Protein AF-A0A1W9V1T2-F1 (afdb_monomer)

Mean predicted aligned error: 9.66 Å

Radius of gyration: 22.03 Å; Cα contacts (8 Å, |Δi|>4): 572; chains: 1; bounding box: 54×52×58 Å

Structure (mmCIF, N/CA/C/O backbone):
data_AF-A0A1W9V1T2-F1
#
_entry.id   AF-A0A1W9V1T2-F1
#
loop_
_atom_site.group_PDB
_atom_site.id
_atom_site.type_symbol
_atom_site.label_atom_id
_atom_site.label_alt_id
_atom_site.label_comp_id
_atom_site.label_asym_id
_atom_site.label_entity_id
_atom_site.label_seq_id
_atom_site.pdbx_PDB_ins_code
_atom_site.Cartn_x
_atom_site.Cartn_y
_atom_site.Cartn_z
_atom_site.occupancy
_atom_site.B_iso_or_equiv
_atom_site.auth_seq_id
_atom_site.auth_comp_id
_atom_site.auth_asym_id
_atom_site.auth_atom_id
_atom_site.pdbx_PDB_model_num
ATOM 1 N N . MET A 1 1 ? -26.122 32.061 33.787 1.00 62.62 1 MET A N 1
ATOM 2 C CA . MET A 1 1 ? -25.420 32.274 32.500 1.00 62.62 1 MET A CA 1
ATOM 3 C C . MET A 1 1 ? -24.340 31.229 32.226 1.00 62.62 1 MET A C 1
ATOM 5 O O . MET A 1 1 ? -24.335 30.684 31.134 1.00 62.62 1 MET A O 1
ATOM 9 N N . ILE A 1 2 ? -23.492 30.886 33.206 1.00 77.06 2 ILE A N 1
ATOM 10 C CA . ILE A 1 2 ? -22.423 29.877 33.050 1.00 77.06 2 ILE A CA 1
ATOM 11 C C . ILE A 1 2 ? -22.971 28.519 32.579 1.00 77.06 2 ILE A C 1
ATOM 13 O O . ILE A 1 2 ? -22.482 27.987 31.596 1.00 77.06 2 ILE A O 1
ATOM 17 N N . ALA A 1 3 ? -24.054 28.009 33.178 1.00 82.38 3 ALA A N 1
ATOM 18 C CA . ALA A 1 3 ? -24.652 26.730 32.769 1.00 82.38 3 ALA A CA 1
ATOM 19 C C . ALA A 1 3 ? -25.147 26.711 31.308 1.00 82.38 3 ALA A C 1
ATOM 21 O O . ALA A 1 3 ? -24.987 25.710 30.618 1.00 82.38 3 ALA A O 1
ATOM 22 N N . LEU A 1 4 ? -25.704 27.826 30.821 1.00 78.44 4 LEU A N 1
ATOM 23 C CA . LEU A 1 4 ? -26.173 27.950 29.439 1.00 78.44 4 LEU A CA 1
ATOM 24 C C . LEU A 1 4 ? -24.993 27.987 28.460 1.00 78.44 4 LEU A C 1
ATOM 26 O O . LEU A 1 4 ? -25.027 27.319 27.433 1.00 78.44 4 LEU A O 1
ATOM 30 N N . PHE A 1 5 ? -23.937 28.730 28.801 1.00 80.88 5 PHE A N 1
ATOM 31 C CA . PHE A 1 5 ? -22.716 28.784 28.001 1.00 80.88 5 PHE A CA 1
ATOM 32 C C . PHE A 1 5 ? -22.015 27.420 27.953 1.00 80.88 5 PHE A C 1
ATOM 34 O O . PHE A 1 5 ? -21.638 26.967 26.877 1.00 80.88 5 PHE A O 1
ATOM 41 N N . THR A 1 6 ? -21.920 26.719 29.086 1.00 79.38 6 THR A N 1
ATOM 42 C CA . THR A 1 6 ? -21.374 25.357 29.154 1.00 79.38 6 THR A CA 1
ATOM 43 C C . THR A 1 6 ? -22.204 24.377 28.329 1.00 79.38 6 THR A C 1
ATOM 45 O O . THR A 1 6 ? -21.637 23.578 27.591 1.00 79.38 6 THR A O 1
ATOM 48 N N . LEU A 1 7 ? -23.537 24.454 28.395 1.00 79.81 7 LEU A N 1
ATOM 49 C CA . LEU A 1 7 ? -24.426 23.587 27.620 1.00 79.81 7 LEU A CA 1
ATOM 50 C C . LEU A 1 7 ? -24.302 23.842 26.109 1.00 79.81 7 LEU A C 1
ATOM 52 O O . LEU A 1 7 ? -24.167 22.899 25.335 1.00 79.81 7 LEU A O 1
ATOM 56 N N . LEU A 1 8 ? -24.296 25.109 25.686 1.00 69.62 8 LEU A N 1
ATOM 57 C CA . LEU A 1 8 ? -24.127 25.485 24.279 1.00 69.62 8 LEU A CA 1
ATOM 58 C C . LEU A 1 8 ? -22.733 25.122 23.758 1.00 69.62 8 LEU A C 1
ATOM 60 O O . LEU A 1 8 ? -22.612 24.599 22.651 1.00 69.62 8 LEU A O 1
ATOM 64 N N . GLY A 1 9 ? -21.692 25.336 24.564 1.00 70.31 9 GLY A N 1
ATOM 65 C CA . GLY A 1 9 ? -20.327 24.918 24.252 1.00 70.31 9 GLY A CA 1
ATOM 66 C C . GLY A 1 9 ? -20.204 23.399 24.121 1.00 70.31 9 GLY A C 1
ATOM 67 O O . GLY A 1 9 ? -19.579 22.916 23.180 1.00 70.31 9 GLY A O 1
ATOM 68 N N . TYR A 1 10 ? -20.863 22.641 25.002 1.00 73.25 10 TYR A N 1
ATOM 69 C CA . TYR A 1 10 ? -20.899 21.180 24.947 1.00 73.25 10 TYR A CA 1
ATOM 70 C C . TYR A 1 10 ? -21.603 20.672 23.682 1.00 73.25 10 TYR A C 1
ATOM 72 O O . TYR A 1 10 ? -21.044 19.852 22.957 1.00 73.25 10 TYR A O 1
ATOM 80 N N . ILE A 1 11 ? -22.787 21.206 23.363 1.00 71.25 11 ILE A N 1
ATOM 81 C CA . ILE A 1 11 ? -23.544 20.826 22.158 1.00 71.25 11 ILE A CA 1
ATOM 82 C C . ILE A 1 11 ? -22.775 21.202 20.885 1.00 71.25 11 ILE A C 1
ATOM 84 O O . ILE A 1 11 ? -22.721 20.413 19.942 1.00 71.25 11 ILE A O 1
ATOM 88 N N . SER A 1 12 ? -22.157 22.386 20.857 1.00 66.88 12 SER A N 1
ATOM 89 C CA . SER A 1 12 ? -21.345 22.848 19.727 1.00 66.88 12 SER A CA 1
ATOM 90 C C . SER A 1 12 ? -20.118 21.954 19.515 1.00 66.88 12 SER A C 1
ATOM 92 O O . SER A 1 12 ? -19.885 21.462 18.412 1.00 66.88 12 SER A O 1
ATOM 94 N N . GLY A 1 13 ? -19.389 21.644 20.592 1.00 59.56 13 GLY A N 1
ATOM 95 C CA . GLY A 1 13 ? -18.238 20.745 20.548 1.00 59.56 13 GLY A CA 1
ATOM 96 C C . GLY A 1 13 ? -18.599 19.312 20.154 1.00 59.56 13 GLY A C 1
ATOM 97 O O . GLY A 1 13 ? -17.816 18.664 19.467 1.00 59.56 13 GLY A O 1
ATOM 98 N N . PHE A 1 14 ? -19.778 18.824 20.548 1.00 64.50 14 PHE A N 1
ATOM 99 C CA . PHE A 1 14 ? -20.279 17.506 20.153 1.00 64.50 14 PHE A CA 1
ATOM 100 C C . PHE A 1 14 ? -20.644 17.458 18.663 1.00 64.50 14 PHE A C 1
ATOM 102 O O . PHE A 1 14 ? -20.281 16.514 17.968 1.00 64.50 14 PHE A O 1
ATOM 109 N N . ARG A 1 15 ? -21.294 18.507 18.135 1.00 61.34 15 ARG A N 1
ATOM 110 C CA . ARG A 1 15 ? -21.615 18.606 16.700 1.00 61.34 15 ARG A CA 1
ATOM 111 C C . ARG A 1 15 ? -20.369 18.698 15.822 1.00 61.34 15 ARG A C 1
ATOM 113 O O . ARG A 1 15 ? -20.347 18.085 14.763 1.00 61.34 15 ARG A O 1
ATOM 120 N N . ALA A 1 16 ? -19.342 19.423 16.265 1.00 60.31 16 ALA A N 1
ATOM 121 C CA . ALA A 1 16 ? -18.103 19.590 15.507 1.00 60.31 16 ALA A CA 1
ATOM 122 C C . ALA A 1 16 ? -17.273 18.296 15.383 1.00 60.31 16 ALA A C 1
ATOM 124 O O . ALA A 1 16 ? -16.544 18.143 14.410 1.00 60.31 16 ALA A O 1
ATOM 125 N N . ARG A 1 17 ? -17.377 17.364 16.343 1.00 63.38 17 ARG A N 1
ATOM 126 C CA . ARG A 1 17 ? -16.606 16.102 16.349 1.00 63.38 17 ARG A CA 1
ATOM 127 C C . ARG A 1 17 ? -17.209 14.991 15.490 1.00 63.38 17 ARG A C 1
ATOM 129 O O . ARG A 1 17 ? -16.528 14.011 15.213 1.00 63.38 17 ARG A O 1
ATOM 136 N N . GLY A 1 18 ? -18.471 15.129 15.088 1.00 65.31 18 GLY A N 1
ATOM 137 C CA . GLY A 1 18 ? -19.221 14.035 14.476 1.00 65.31 18 GLY A CA 1
ATOM 138 C C . GLY A 1 18 ? -19.607 12.952 15.493 1.00 65.31 18 GLY A C 1
ATOM 139 O O . GLY A 1 18 ? -19.030 12.830 16.570 1.00 65.31 18 GLY A O 1
ATOM 140 N N . GLY A 1 19 ? -20.647 12.181 15.171 1.00 71.94 19 GLY A N 1
ATOM 141 C CA . GLY A 1 19 ? -21.204 11.157 16.067 1.00 71.94 19 GLY A CA 1
ATOM 142 C C . GLY A 1 19 ? -20.742 9.728 15.777 1.00 71.94 19 GLY A C 1
ATOM 143 O O . GLY A 1 19 ? -21.290 8.800 16.360 1.00 71.94 19 GLY A O 1
ATOM 144 N N . ARG A 1 20 ? -19.810 9.530 14.838 1.00 82.44 20 ARG A N 1
ATOM 145 C CA . ARG A 1 20 ? -19.376 8.202 14.380 1.00 82.44 20 ARG A CA 1
ATOM 146 C C . ARG A 1 20 ? -17.864 8.085 14.448 1.00 82.44 20 ARG A C 1
ATOM 148 O O . ARG A 1 20 ? -17.164 9.057 14.173 1.00 82.44 20 ARG A O 1
ATOM 155 N N . ALA A 1 21 ? -17.385 6.897 14.798 1.00 86.12 21 ALA A N 1
ATOM 156 C CA . ALA A 1 21 ? -15.970 6.583 14.690 1.00 86.12 21 ALA A CA 1
ATOM 157 C C . ALA A 1 21 ? -15.558 6.566 13.212 1.00 86.12 21 ALA A C 1
ATOM 159 O O . ALA A 1 21 ? -16.351 6.179 12.346 1.00 86.12 21 ALA A O 1
ATOM 160 N N . ILE A 1 22 ? -14.329 6.985 12.935 1.00 87.25 22 ILE A N 1
ATOM 161 C CA . ILE A 1 22 ? -13.747 6.968 11.595 1.00 87.25 22 ILE A CA 1
ATOM 162 C C . ILE A 1 22 ? -12.648 5.920 11.602 1.00 87.25 22 ILE A C 1
ATOM 164 O O . ILE A 1 22 ? -11.750 5.952 12.443 1.00 87.25 22 ILE A O 1
ATOM 168 N N . LEU A 1 23 ? -12.742 4.984 10.675 1.00 89.00 23 LEU A N 1
ATOM 169 C CA . LEU A 1 23 ? -11.801 3.902 10.498 1.00 89.00 23 LEU A CA 1
ATOM 170 C C . LEU A 1 23 ? -11.081 4.114 9.172 1.00 89.00 23 LEU A C 1
ATOM 172 O O . LEU A 1 23 ? -11.695 4.019 8.110 1.00 89.00 23 LEU A O 1
ATOM 176 N N . ARG A 1 24 ? -9.781 4.373 9.248 1.00 87.38 24 ARG A N 1
ATOM 177 C CA . ARG A 1 24 ? -8.907 4.474 8.089 1.00 87.38 24 ARG A CA 1
ATOM 178 C C . ARG A 1 24 ? -8.078 3.209 7.964 1.00 87.38 24 ARG A C 1
ATOM 180 O O . ARG A 1 24 ? -7.445 2.780 8.930 1.00 87.38 24 ARG A O 1
ATOM 187 N N . GLN A 1 25 ? -8.081 2.632 6.776 1.00 89.25 25 GLN A N 1
ATOM 188 C CA . GLN A 1 25 ? -7.347 1.427 6.437 1.00 89.25 25 GLN A CA 1
ATOM 189 C C . GLN A 1 25 ? -6.393 1.720 5.282 1.00 89.25 25 GLN A C 1
ATOM 191 O O . GLN A 1 25 ? -6.799 2.264 4.260 1.00 89.25 25 GLN A O 1
ATOM 196 N N . ILE A 1 26 ? -5.130 1.333 5.433 1.00 89.44 26 ILE A N 1
ATOM 197 C CA . ILE A 1 26 ? -4.148 1.368 4.349 1.00 89.44 26 ILE A CA 1
ATOM 198 C C . ILE A 1 26 ? -3.528 -0.016 4.243 1.00 89.44 26 ILE A C 1
ATOM 200 O O . ILE A 1 26 ? -2.866 -0.464 5.176 1.00 89.44 26 ILE A O 1
ATOM 204 N N . SER A 1 27 ? -3.740 -0.694 3.122 1.00 91.75 27 SER A N 1
ATOM 205 C CA . SER A 1 27 ? -3.200 -2.031 2.877 1.00 91.75 27 SER A CA 1
ATOM 206 C C . SER A 1 27 ? -2.070 -1.964 1.857 1.00 91.75 27 SER A C 1
ATOM 208 O O . SER A 1 27 ? -2.269 -1.501 0.741 1.00 91.75 27 SER A O 1
ATOM 210 N N . VAL A 1 28 ? -0.889 -2.454 2.215 1.00 92.62 28 VAL A N 1
ATOM 211 C CA . VAL A 1 28 ? 0.253 -2.613 1.313 1.00 92.62 28 VAL A CA 1
ATOM 212 C C . VAL A 1 28 ? 0.320 -4.074 0.898 1.00 92.62 28 VAL A C 1
ATOM 214 O O . VAL A 1 28 ? 0.597 -4.944 1.720 1.00 92.62 28 VAL A O 1
ATOM 217 N N . THR A 1 29 ? 0.060 -4.345 -0.376 1.00 93.94 29 THR A N 1
ATOM 218 C CA . THR A 1 29 ? 0.110 -5.695 -0.942 1.00 93.94 29 THR A CA 1
ATOM 219 C C . THR A 1 29 ? 1.395 -5.870 -1.730 1.00 93.94 29 THR A C 1
ATOM 221 O O . THR A 1 29 ? 1.596 -5.180 -2.728 1.00 93.94 29 THR A O 1
ATOM 224 N N . ARG A 1 30 ? 2.258 -6.788 -1.293 1.00 94.56 30 ARG A N 1
ATOM 225 C CA . ARG A 1 30 ? 3.543 -7.097 -1.925 1.00 94.56 30 ARG A CA 1
ATOM 226 C C . ARG A 1 30 ? 3.469 -8.450 -2.612 1.00 94.56 30 ARG A C 1
ATOM 228 O O . ARG A 1 30 ? 3.134 -9.450 -1.985 1.00 94.56 30 ARG A O 1
ATOM 235 N N . GLN A 1 31 ? 3.806 -8.460 -3.889 1.00 94.12 31 GLN A N 1
ATOM 236 C CA . GLN A 1 31 ? 3.677 -9.615 -4.763 1.00 94.12 31 GLN A CA 1
ATOM 237 C C . GLN A 1 31 ? 4.931 -9.754 -5.629 1.00 94.12 31 GLN A C 1
ATOM 239 O O . GLN A 1 31 ? 5.550 -8.754 -6.002 1.00 94.12 31 GLN A O 1
ATOM 244 N N . ILE A 1 32 ? 5.288 -10.983 -5.982 1.00 95.25 32 ILE A N 1
ATOM 245 C CA . ILE A 1 32 ? 6.276 -11.256 -7.027 1.00 95.25 32 ILE A CA 1
ATOM 246 C C . ILE A 1 32 ? 5.551 -11.315 -8.377 1.00 95.25 32 ILE A C 1
ATOM 248 O O . ILE A 1 32 ? 4.413 -11.767 -8.474 1.00 95.25 32 ILE A O 1
ATOM 252 N N . SER A 1 33 ? 6.188 -10.811 -9.431 1.00 95.81 33 SER A N 1
ATOM 253 C CA . SER A 1 33 ? 5.622 -10.827 -10.780 1.00 95.81 33 SER A CA 1
ATOM 254 C C . SER A 1 33 ? 5.169 -12.229 -11.201 1.00 95.81 33 SER A C 1
ATOM 256 O O . SER A 1 33 ? 5.987 -13.141 -11.277 1.00 95.81 33 SER A O 1
ATOM 258 N N . GLY A 1 34 ? 3.892 -12.353 -11.564 1.00 94.31 34 GLY A N 1
ATOM 259 C CA . GLY A 1 34 ? 3.277 -13.598 -12.033 1.00 94.31 34 GLY A CA 1
ATOM 260 C C . GLY A 1 34 ? 2.728 -14.524 -10.942 1.00 94.31 34 GLY A C 1
ATOM 261 O O . GLY A 1 34 ? 1.966 -15.424 -11.283 1.00 94.31 34 GLY A O 1
ATOM 262 N N . ASP A 1 35 ? 3.033 -14.287 -9.664 1.00 95.25 35 ASP A N 1
ATOM 263 C CA . ASP A 1 35 ? 2.542 -15.132 -8.566 1.00 95.25 35 ASP A CA 1
ATOM 264 C C . ASP A 1 35 ? 1.057 -14.874 -8.271 1.00 95.25 35 ASP A C 1
ATOM 266 O O . ASP A 1 35 ? 0.543 -13.777 -8.494 1.00 95.25 35 ASP A O 1
ATOM 270 N N . ASP A 1 36 ? 0.352 -15.868 -7.737 1.00 94.81 36 ASP A N 1
ATOM 271 C CA . ASP A 1 36 ? -1.059 -15.784 -7.339 1.00 94.81 36 ASP A CA 1
ATOM 272 C C . ASP A 1 36 ? -1.255 -15.615 -5.822 1.00 94.81 36 ASP A C 1
ATOM 274 O O . ASP A 1 36 ? -2.389 -15.567 -5.342 1.00 94.81 36 ASP A O 1
ATOM 278 N N . THR A 1 37 ? -0.168 -15.447 -5.066 1.00 93.62 37 THR A N 1
ATOM 279 C CA . THR A 1 37 ? -0.186 -15.091 -3.644 1.00 93.62 37 THR A CA 1
ATOM 280 C C . THR A 1 37 ? 0.524 -13.764 -3.401 1.00 93.62 37 THR A C 1
ATOM 282 O O . THR A 1 37 ? 1.403 -13.336 -4.156 1.00 93.62 37 THR A O 1
ATOM 285 N N . ALA A 1 38 ? 0.106 -13.050 -2.358 1.00 92.62 38 ALA A N 1
ATOM 286 C CA . ALA A 1 38 ? 0.754 -11.817 -1.941 1.00 92.62 38 ALA A CA 1
ATOM 287 C C . ALA A 1 38 ? 0.734 -11.654 -0.425 1.00 92.62 38 ALA A C 1
ATOM 289 O O . ALA A 1 38 ? -0.267 -11.932 0.238 1.00 92.62 38 ALA A O 1
ATOM 290 N N . ALA A 1 39 ? 1.823 -11.100 0.100 1.00 93.38 39 ALA A N 1
ATOM 291 C CA . ALA A 1 39 ? 1.898 -10.661 1.482 1.00 93.38 39 ALA A CA 1
ATOM 292 C C . ALA A 1 39 ? 1.194 -9.307 1.621 1.00 93.38 39 ALA A C 1
ATOM 294 O O . ALA A 1 39 ? 1.536 -8.338 0.934 1.00 93.38 39 ALA A O 1
ATOM 295 N N . VAL A 1 40 ? 0.230 -9.223 2.529 1.00 92.50 40 VAL A N 1
ATOM 296 C CA . VAL A 1 40 ? -0.555 -8.020 2.796 1.00 92.50 40 VAL A CA 1
ATOM 297 C C . VAL A 1 40 ? -0.245 -7.515 4.192 1.00 92.50 40 VAL A C 1
ATOM 299 O O . VAL A 1 40 ? -0.327 -8.236 5.179 1.00 92.50 40 VAL A O 1
ATOM 302 N N . GLU A 1 41 ? 0.087 -6.236 4.279 1.00 91.69 41 GLU A N 1
ATOM 303 C CA . GLU A 1 41 ? 0.273 -5.525 5.536 1.00 91.69 41 GLU A CA 1
ATOM 304 C C . GLU A 1 41 ? -0.749 -4.396 5.608 1.00 91.69 41 GLU A C 1
ATOM 306 O O . GLU A 1 41 ? -0.754 -3.490 4.778 1.00 91.69 41 GLU A O 1
ATOM 311 N N . THR A 1 42 ? -1.655 -4.468 6.575 1.00 90.94 42 THR A N 1
ATOM 312 C CA . THR A 1 42 ? -2.762 -3.530 6.726 1.00 90.94 42 THR A CA 1
ATOM 313 C C . THR A 1 42 ? -2.575 -2.690 7.977 1.00 90.94 42 THR A C 1
ATOM 315 O O . THR A 1 42 ? -2.618 -3.192 9.098 1.00 90.94 42 THR A O 1
ATOM 318 N N . PHE A 1 43 ? -2.413 -1.388 7.772 1.00 89.88 43 PHE A N 1
ATOM 319 C CA . PHE A 1 43 ? -2.364 -0.374 8.812 1.00 89.88 43 PHE A CA 1
ATOM 320 C C . PHE A 1 43 ? -3.767 0.157 9.066 1.00 89.88 43 PHE A C 1
ATOM 322 O O . PHE A 1 43 ? -4.475 0.564 8.143 1.00 89.88 43 PHE A O 1
ATOM 329 N N . ILE A 1 44 ? -4.163 0.166 10.331 1.00 89.44 44 ILE A N 1
ATOM 330 C CA . ILE A 1 44 ? -5.502 0.544 10.760 1.00 89.44 44 ILE A CA 1
ATOM 331 C C . ILE A 1 44 ? -5.376 1.714 11.719 1.00 89.44 44 ILE A C 1
ATOM 333 O O . ILE A 1 44 ? -4.663 1.626 12.718 1.00 89.44 44 ILE A O 1
ATOM 337 N N . GLY A 1 45 ? -6.084 2.798 11.421 1.00 88.44 45 GLY A N 1
ATOM 338 C CA . GLY A 1 45 ? -6.272 3.941 12.304 1.00 88.44 45 GLY A CA 1
ATOM 339 C C . GLY A 1 45 ? -7.745 4.081 12.655 1.00 88.44 45 GLY A C 1
ATOM 340 O O . GLY A 1 45 ? -8.579 4.275 11.777 1.00 88.44 45 GLY A O 1
ATOM 341 N N . LEU A 1 46 ? -8.073 3.989 13.938 1.00 87.44 46 LEU A N 1
ATOM 342 C CA . LEU A 1 46 ? -9.427 4.158 14.442 1.00 87.44 46 LEU A CA 1
ATOM 343 C C . LEU A 1 46 ? -9.509 5.430 15.276 1.00 87.44 46 LEU A C 1
ATOM 345 O O . LEU A 1 46 ? -8.975 5.499 16.383 1.00 87.44 46 LEU A O 1
ATOM 349 N N . TYR A 1 47 ? -10.198 6.428 14.741 1.00 86.25 47 TYR A N 1
ATOM 350 C CA . TYR A 1 47 ? -10.563 7.645 15.448 1.00 86.25 47 TYR A CA 1
ATOM 351 C C . TYR A 1 47 ? -11.936 7.486 16.096 1.00 86.25 47 TYR A C 1
ATOM 353 O O . TYR A 1 47 ? -12.891 7.079 15.432 1.00 86.25 47 TYR A O 1
ATOM 361 N N . SER A 1 48 ? -12.061 7.879 17.364 1.00 83.94 48 SER A N 1
ATOM 362 C CA . SER A 1 48 ? -13.341 7.860 18.074 1.00 83.94 48 SER A CA 1
ATOM 363 C C . SER A 1 48 ? -13.717 9.241 18.626 1.00 83.94 48 SER A C 1
ATOM 365 O O . SER A 1 48 ? -12.920 9.869 19.335 1.00 83.94 48 SER A O 1
ATOM 367 N N . PRO A 1 49 ? -14.952 9.724 18.384 1.00 82.44 49 PRO A N 1
ATOM 368 C CA . PRO A 1 49 ? -15.439 10.965 18.984 1.00 82.44 49 PRO A CA 1
ATOM 369 C C . PRO A 1 49 ? -15.787 10.807 20.475 1.00 82.44 49 PRO A C 1
ATOM 371 O O . PRO A 1 49 ? -15.936 11.807 21.182 1.00 82.44 49 PRO A O 1
ATOM 374 N N . ALA A 1 50 ? -15.912 9.567 20.960 1.00 81.19 50 ALA A N 1
ATOM 375 C CA . ALA A 1 50 ? -16.251 9.217 22.334 1.00 81.19 50 ALA A CA 1
ATOM 376 C C . ALA A 1 50 ? -15.233 8.232 22.929 1.00 81.19 50 ALA A C 1
ATOM 378 O O . ALA A 1 50 ? -14.508 7.546 22.210 1.00 81.19 50 ALA A O 1
ATOM 379 N N . ARG A 1 51 ? -15.185 8.138 24.259 1.00 83.50 51 ARG A N 1
ATOM 380 C CA . ARG A 1 51 ? -14.370 7.126 24.933 1.00 83.50 51 ARG A CA 1
ATOM 381 C C . ARG A 1 51 ? -15.067 5.771 24.836 1.00 83.50 51 ARG A C 1
ATOM 383 O O . ARG A 1 51 ? -16.020 5.525 25.572 1.00 83.50 51 ARG A O 1
ATOM 390 N N . GLU A 1 52 ? -14.568 4.904 23.966 1.00 83.75 52 GLU A N 1
ATOM 391 C CA . GLU A 1 52 ? -15.131 3.577 23.703 1.00 83.75 52 GLU A CA 1
ATOM 392 C C . GLU A 1 52 ? -14.031 2.515 23.553 1.00 83.75 52 GLU A C 1
ATOM 394 O O . GLU A 1 52 ? -12.835 2.818 23.493 1.00 83.75 52 GLU A O 1
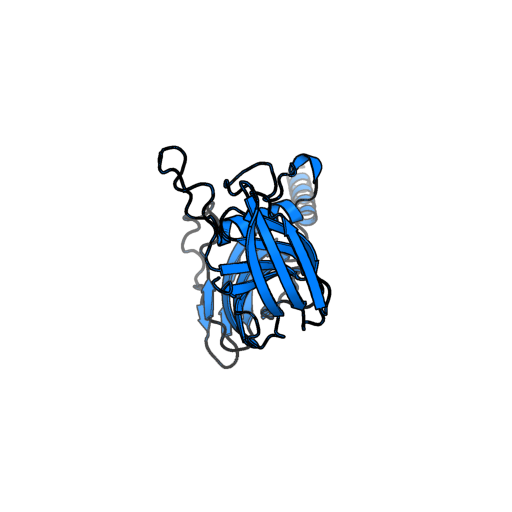ATOM 399 N N . ARG A 1 53 ? -14.454 1.248 23.560 1.00 86.31 53 ARG A N 1
ATOM 400 C CA . ARG A 1 53 ? -13.611 0.083 23.291 1.00 86.31 53 ARG A CA 1
ATOM 401 C C . ARG A 1 53 ? -14.141 -0.595 22.052 1.00 86.31 53 ARG A C 1
ATOM 403 O O . ARG A 1 53 ? -15.316 -0.937 22.021 1.00 86.31 53 ARG A O 1
ATOM 410 N N . TYR A 1 54 ? -13.259 -0.848 21.104 1.00 88.12 54 TYR A N 1
ATOM 411 C CA . TYR A 1 54 ? -13.626 -1.487 19.857 1.00 88.12 54 TYR A CA 1
ATOM 412 C C . TYR A 1 54 ? -13.052 -2.895 19.794 1.00 88.12 54 TYR A C 1
ATOM 414 O O . TYR A 1 54 ? -11.960 -3.162 20.306 1.00 88.12 54 TYR A O 1
ATOM 422 N N . THR A 1 55 ? -13.800 -3.781 19.145 1.00 91.50 55 THR A N 1
ATOM 423 C CA . THR A 1 55 ? -13.306 -5.095 18.747 1.00 91.50 55 THR A CA 1
ATOM 424 C C . THR A 1 55 ? -13.259 -5.145 17.233 1.00 91.50 55 THR A C 1
ATOM 426 O O . THR A 1 55 ? -14.284 -4.962 16.572 1.00 91.50 55 THR A O 1
ATOM 429 N N . LEU A 1 56 ? -12.062 -5.381 16.705 1.00 91.38 56 LEU A N 1
ATOM 430 C CA . LEU A 1 56 ? -11.842 -5.632 15.288 1.00 91.38 56 LEU A CA 1
ATOM 431 C C . LEU A 1 56 ? -11.802 -7.139 15.071 1.00 91.38 56 LEU A C 1
ATOM 433 O O . LEU A 1 56 ? -11.103 -7.839 15.803 1.00 91.38 56 LEU A O 1
ATOM 437 N N . ARG A 1 57 ? -12.545 -7.629 14.086 1.00 91.75 57 ARG A N 1
ATOM 438 C CA . ARG A 1 57 ? -12.605 -9.045 13.733 1.00 91.75 57 ARG A CA 1
ATOM 439 C C . ARG A 1 57 ? -12.114 -9.235 12.313 1.00 91.75 57 ARG A C 1
ATOM 441 O O . ARG A 1 57 ? -12.717 -8.706 11.387 1.00 91.75 57 ARG A O 1
ATOM 448 N N . PHE A 1 58 ? -11.053 -10.002 12.161 1.00 89.38 58 PHE A N 1
ATOM 449 C CA . PHE A 1 58 ? -10.419 -10.290 10.887 1.00 89.38 58 PHE A CA 1
ATOM 450 C C . PHE A 1 58 ? -10.859 -11.669 10.404 1.00 89.38 58 PHE A C 1
ATOM 452 O O . PHE A 1 58 ? -11.072 -12.580 11.208 1.00 89.38 58 PHE A O 1
ATOM 459 N N . GLY A 1 59 ? -11.037 -11.802 9.091 1.00 79.12 59 GLY A N 1
ATOM 460 C CA . GLY A 1 59 ? -11.136 -13.118 8.468 1.00 79.12 59 GLY A CA 1
ATOM 461 C C . GLY A 1 59 ? -9.754 -13.759 8.332 1.00 79.12 59 GLY A C 1
ATOM 462 O O . GLY A 1 59 ? -8.754 -13.045 8.288 1.00 79.12 59 GLY A O 1
ATOM 463 N N . GLY A 1 60 ? -9.718 -15.089 8.234 1.00 74.62 60 GLY A N 1
ATOM 464 C CA . GLY A 1 60 ? -8.494 -15.844 7.950 1.00 74.62 60 GLY A CA 1
ATOM 465 C C . GLY A 1 60 ? -7.492 -15.898 9.107 1.00 74.62 60 GLY A C 1
ATOM 466 O O . GLY A 1 60 ? -7.840 -15.668 10.266 1.00 74.62 60 GLY A O 1
ATOM 467 N N . ASP A 1 61 ? -6.239 -16.190 8.756 1.00 82.75 61 ASP A N 1
ATOM 468 C CA . ASP A 1 61 ? -5.126 -16.435 9.683 1.00 82.75 61 ASP A CA 1
ATOM 469 C C . ASP A 1 61 ? -4.290 -15.170 9.964 1.00 82.75 61 ASP A C 1
ATOM 471 O O . ASP A 1 61 ? -3.133 -15.247 10.385 1.00 82.75 61 ASP A O 1
ATOM 475 N N . ALA A 1 62 ? -4.883 -13.985 9.777 1.00 87.44 62 ALA A N 1
ATOM 476 C CA . ALA A 1 62 ? -4.185 -12.710 9.893 1.00 87.44 62 ALA A CA 1
ATOM 477 C C . ALA A 1 62 ? -3.498 -12.534 11.261 1.00 87.44 62 ALA A C 1
ATOM 479 O O . ALA A 1 62 ? -4.135 -12.583 12.319 1.00 87.44 62 ALA A O 1
ATOM 480 N N . LEU A 1 63 ? -2.196 -12.258 11.247 1.00 89.06 63 LEU A N 1
ATOM 481 C CA . LEU A 1 63 ? -1.404 -11.928 12.424 1.00 89.06 63 LEU A CA 1
ATOM 482 C C . LEU A 1 63 ? -1.676 -10.485 12.841 1.00 89.06 63 LEU A C 1
ATOM 484 O O . LEU A 1 63 ? -1.466 -9.548 12.073 1.00 89.06 63 LEU A O 1
ATOM 488 N N . LEU A 1 64 ? -2.126 -10.301 14.080 1.00 88.69 64 LEU A N 1
ATOM 489 C CA . LEU A 1 64 ? -2.521 -8.997 14.602 1.00 88.69 64 LEU A CA 1
ATOM 490 C C . LEU A 1 64 ? -1.441 -8.433 15.521 1.00 88.69 64 LEU A C 1
ATOM 492 O O . LEU A 1 64 ? -0.902 -9.129 16.380 1.00 88.69 64 LEU A O 1
ATOM 496 N N . GLN A 1 65 ? -1.172 -7.141 15.383 1.00 84.25 65 GLN A N 1
ATOM 497 C CA . GLN A 1 65 ? -0.280 -6.397 16.256 1.00 84.25 65 GLN A CA 1
ATOM 498 C C . GLN A 1 65 ? -0.939 -5.064 16.632 1.00 84.25 65 GLN A C 1
ATOM 500 O O . GLN A 1 65 ? -1.018 -4.157 15.799 1.00 84.25 65 GLN A O 1
ATOM 505 N N . PRO A 1 66 ? -1.408 -4.883 17.880 1.00 77.94 66 PRO A N 1
ATOM 506 C CA . PRO A 1 66 ? -1.738 -3.550 18.354 1.00 77.94 66 PRO A CA 1
ATOM 507 C C . PRO A 1 66 ? -0.471 -2.700 18.331 1.00 77.94 66 PRO A C 1
ATOM 509 O O . PRO A 1 66 ? 0.597 -3.145 18.757 1.00 77.94 66 PRO A O 1
ATOM 512 N N . THR A 1 67 ? -0.584 -1.481 17.820 1.00 69.50 67 THR A N 1
ATOM 513 C CA . THR A 1 67 ? 0.525 -0.534 17.848 1.00 69.50 67 THR A CA 1
ATOM 514 C C . THR A 1 67 ? 0.240 0.514 18.911 1.00 69.50 67 THR A C 1
ATOM 516 O O . THR A 1 67 ? -0.902 0.932 19.109 1.00 69.50 67 THR A O 1
ATOM 519 N N . ASP A 1 68 ? 1.285 0.946 19.611 1.00 61.31 68 ASP A N 1
ATOM 520 C CA . ASP A 1 68 ? 1.200 2.063 20.548 1.00 61.31 68 ASP A CA 1
ATOM 521 C C . ASP A 1 68 ? 1.041 3.365 19.740 1.00 61.31 68 ASP A C 1
ATOM 523 O O . ASP A 1 68 ? 2.000 4.089 19.466 1.00 61.31 68 ASP A O 1
ATOM 527 N N . GLY A 1 69 ? -0.173 3.620 19.257 1.00 48.06 69 GLY A N 1
ATOM 528 C CA . GLY A 1 69 ? -0.489 4.735 18.374 1.00 48.06 69 GLY A CA 1
ATOM 529 C C . GLY A 1 69 ? -0.366 6.093 19.055 1.00 48.06 69 GLY A C 1
ATOM 530 O O . GLY A 1 69 ? -1.147 6.430 19.941 1.00 48.06 69 GLY A O 1
ATOM 531 N N . GLY A 1 70 ? 0.568 6.914 18.567 1.00 41.56 70 GLY A N 1
ATOM 532 C CA . GLY A 1 70 ? 0.586 8.363 18.773 1.00 41.56 70 GLY A CA 1
ATOM 533 C C . GLY A 1 70 ? 1.565 8.854 19.842 1.00 41.56 70 GLY A C 1
ATOM 534 O O . GLY A 1 70 ? 1.390 8.655 21.043 1.00 41.56 70 GLY A O 1
ATOM 535 N N . SER A 1 71 ? 2.555 9.636 19.405 1.00 36.50 71 SER A N 1
ATOM 536 C CA . SER A 1 71 ? 3.562 10.345 20.211 1.00 36.50 71 SER A CA 1
ATOM 537 C C . SER A 1 71 ? 3.013 11.368 21.229 1.00 36.50 71 SER A C 1
ATOM 539 O O . SER A 1 71 ? 3.781 12.168 21.755 1.00 36.50 71 SER A O 1
ATOM 541 N N . GLY A 1 72 ? 1.711 11.373 21.522 1.00 35.41 72 GLY A N 1
ATOM 542 C CA . GLY A 1 72 ? 1.084 12.271 22.493 1.00 35.41 72 GLY A CA 1
ATOM 543 C C . GLY A 1 72 ? 0.882 11.668 23.883 1.00 35.41 72 GLY A C 1
ATOM 544 O O . GLY A 1 72 ? 0.787 12.418 24.850 1.00 35.41 72 GLY A O 1
ATOM 545 N N . TYR A 1 73 ? 0.829 10.336 24.021 1.00 40.25 73 TYR A N 1
ATOM 546 C CA . TYR A 1 73 ? 0.348 9.727 25.265 1.00 40.25 73 TYR A CA 1
ATOM 547 C C . TYR A 1 73 ? 1.044 8.414 25.637 1.00 40.25 73 TYR A C 1
ATOM 549 O O . TYR A 1 73 ? 0.401 7.453 26.040 1.00 40.25 73 TYR A O 1
ATOM 557 N N . LYS A 1 74 ? 2.383 8.424 25.714 1.00 40.31 74 LYS A N 1
ATOM 558 C CA . LYS A 1 74 ? 3.134 7.433 26.525 1.00 40.31 74 LYS A CA 1
ATOM 559 C C . LYS A 1 74 ? 2.781 7.482 28.029 1.00 40.31 74 LYS A C 1
ATOM 561 O O . LYS A 1 74 ? 3.355 6.756 28.832 1.00 40.31 74 LYS A O 1
ATOM 566 N N . SER A 1 75 ? 1.866 8.366 28.435 1.00 36.88 75 SER A N 1
ATOM 567 C CA . SER A 1 75 ? 1.490 8.618 29.828 1.00 36.88 75 SER A CA 1
ATOM 568 C C . SER A 1 75 ? -0.016 8.578 30.101 1.00 36.88 75 SER A C 1
ATOM 570 O O . SER A 1 75 ? -0.409 8.906 31.223 1.00 36.88 75 SER A O 1
ATOM 572 N N . VAL A 1 76 ? -0.867 8.114 29.169 1.00 42.56 76 VAL A N 1
ATOM 573 C CA . VAL A 1 76 ? -2.225 7.667 29.554 1.00 42.56 76 VAL A CA 1
ATOM 574 C C . VAL A 1 76 ? -2.094 6.279 30.171 1.00 42.56 76 VAL A C 1
ATOM 576 O O . VAL A 1 76 ? -2.327 5.236 29.576 1.00 42.56 76 VAL A O 1
ATOM 579 N N . LYS A 1 77 ? -1.606 6.336 31.410 1.00 39.78 77 LYS A N 1
ATOM 580 C CA . LYS A 1 77 ? -1.739 5.377 32.497 1.00 39.78 77 LYS A CA 1
ATOM 581 C C . LYS A 1 77 ? -2.884 4.391 32.272 1.00 39.78 77 LYS A C 1
ATOM 583 O O . LYS A 1 77 ? -4.036 4.813 32.183 1.00 39.78 77 LYS A O 1
ATOM 588 N N . THR A 1 78 ? -2.565 3.096 32.270 1.00 42.16 78 THR A N 1
ATOM 589 C CA . THR A 1 78 ? -2.893 2.138 33.357 1.00 42.16 78 THR A CA 1
ATOM 590 C C . THR A 1 78 ? -4.169 2.396 34.184 1.00 42.16 78 THR A C 1
ATOM 592 O O . THR A 1 78 ? -4.200 2.161 35.388 1.00 42.16 78 THR A O 1
ATOM 595 N N . THR A 1 79 ? -5.234 2.898 33.563 1.00 43.56 79 THR A N 1
ATOM 596 C CA . THR A 1 79 ? -6.525 3.201 34.208 1.00 43.56 79 THR A CA 1
ATOM 597 C C . THR A 1 79 ? -7.699 2.503 33.520 1.00 43.56 79 THR A C 1
ATOM 599 O O . THR A 1 79 ? -8.806 2.508 34.051 1.00 43.56 79 THR A O 1
ATOM 602 N N . SER A 1 80 ? -7.465 1.827 32.387 1.00 46.59 80 SER A N 1
ATOM 603 C CA . SER A 1 80 ? -8.380 0.811 31.857 1.00 46.59 80 SER A CA 1
ATOM 604 C C . SER A 1 80 ? -8.033 -0.539 32.483 1.00 46.59 80 SER A C 1
ATOM 606 O O . SER A 1 80 ? -6.910 -1.013 32.356 1.00 46.59 80 SER A O 1
ATOM 608 N N . SER A 1 81 ? -9.004 -1.162 33.148 1.00 50.56 81 SER A N 1
ATOM 609 C CA . SER A 1 81 ? -8.890 -2.485 33.774 1.00 50.56 81 SER A CA 1
ATOM 610 C C . SER A 1 81 ? -8.792 -3.653 32.783 1.00 50.56 81 SER A C 1
ATOM 612 O O . SER A 1 81 ? -8.569 -4.780 33.215 1.00 50.56 81 SER A O 1
ATOM 614 N N . ALA A 1 82 ? -8.951 -3.410 31.477 1.00 57.97 82 ALA A N 1
ATOM 615 C CA . ALA A 1 82 ? -8.868 -4.442 30.447 1.00 57.97 82 ALA A CA 1
ATOM 616 C C . ALA A 1 82 ? -7.710 -4.146 29.475 1.00 57.97 82 ALA A C 1
ATOM 618 O O . ALA A 1 82 ? -7.721 -3.067 28.867 1.00 57.97 82 ALA A O 1
ATOM 619 N N . PRO A 1 83 ? -6.731 -5.059 29.329 1.00 68.62 83 PRO A N 1
ATOM 620 C CA . PRO A 1 83 ? -5.680 -4.946 28.325 1.00 68.62 83 PRO A CA 1
ATOM 621 C C . PRO A 1 83 ? -6.243 -5.180 26.917 1.00 68.62 83 PRO A C 1
ATOM 623 O O . PRO A 1 83 ? -7.176 -5.974 26.729 1.00 68.62 83 PRO A O 1
ATOM 626 N N . THR A 1 84 ? -5.645 -4.524 25.918 1.00 77.00 84 THR A N 1
ATOM 627 C CA . THR A 1 84 ? -5.824 -4.921 24.517 1.00 77.00 84 THR A CA 1
ATOM 628 C C . THR A 1 84 ? -5.434 -6.388 24.399 1.00 77.00 84 THR A C 1
ATOM 630 O O . THR A 1 84 ? -4.338 -6.775 24.800 1.00 77.00 84 THR A O 1
ATOM 633 N N . THR A 1 85 ? -6.360 -7.210 23.921 1.00 82.31 85 THR A N 1
ATOM 634 C CA . THR A 1 85 ? -6.204 -8.665 23.897 1.00 82.31 85 THR A CA 1
ATOM 635 C C . THR A 1 85 ? -6.362 -9.145 22.470 1.00 82.31 85 THR A C 1
ATOM 637 O O . THR A 1 85 ? -7.240 -8.672 21.753 1.00 82.31 85 THR A O 1
ATOM 640 N N . ILE A 1 86 ? -5.516 -10.084 22.067 1.00 84.94 86 ILE A N 1
ATOM 641 C CA . ILE A 1 86 ? -5.638 -10.760 20.782 1.00 84.94 86 ILE A CA 1
ATOM 642 C C . ILE A 1 86 ? -6.217 -12.140 21.053 1.00 84.94 86 ILE A C 1
ATOM 644 O O . ILE A 1 86 ? -5.709 -12.864 21.912 1.00 84.94 86 ILE A O 1
ATOM 648 N N . ARG A 1 87 ? -7.285 -12.491 20.343 1.00 85.19 87 ARG A N 1
ATOM 649 C CA . ARG A 1 87 ? -7.879 -13.825 20.383 1.00 85.19 87 ARG A CA 1
ATOM 650 C C . ARG A 1 87 ? -7.660 -14.485 19.031 1.00 85.19 87 ARG A C 1
ATOM 652 O O . ARG A 1 87 ? -8.144 -13.969 18.031 1.00 85.19 87 ARG A O 1
ATOM 659 N N . PHE A 1 88 ? -6.933 -15.597 19.037 1.00 83.94 88 PHE A N 1
ATOM 660 C CA . PHE A 1 88 ? -6.747 -16.460 17.875 1.00 83.94 88 PHE A CA 1
ATOM 661 C C . PHE A 1 88 ? -7.722 -17.633 17.995 1.00 83.94 88 PHE A C 1
ATOM 663 O O . PHE A 1 88 ? -7.672 -18.377 18.976 1.00 83.94 88 PHE A O 1
ATOM 670 N N . ASP A 1 89 ? -8.653 -17.725 17.056 1.00 80.12 89 ASP A N 1
ATOM 671 C CA . ASP A 1 89 ? -9.717 -18.733 16.971 1.00 80.12 89 ASP A CA 1
ATOM 672 C C . ASP A 1 89 ? -10.081 -18.894 15.480 1.00 80.12 89 ASP A C 1
ATOM 674 O O . ASP A 1 89 ? -9.304 -18.471 14.630 1.00 80.12 89 ASP A O 1
ATOM 678 N N . GLU A 1 90 ? -11.258 -19.418 15.126 1.00 74.00 90 GLU A N 1
ATOM 679 C CA . GLU A 1 90 ? -11.744 -19.419 13.728 1.00 74.00 90 GLU A CA 1
ATOM 680 C C . GLU A 1 90 ? -11.759 -18.018 13.077 1.00 74.00 90 GLU A C 1
ATOM 682 O O . GLU A 1 90 ? -11.697 -17.888 11.855 1.00 74.00 90 GLU A O 1
ATOM 687 N N . GLN A 1 91 ? -11.873 -16.963 13.890 1.00 79.25 91 GLN A N 1
ATOM 688 C CA . GLN A 1 91 ? -11.750 -15.570 13.466 1.00 79.25 91 GLN A CA 1
ATOM 689 C C . GLN A 1 91 ? -10.848 -14.822 14.444 1.00 79.25 91 GLN A C 1
ATOM 691 O O . GLN A 1 91 ? -11.146 -14.751 15.642 1.00 79.25 91 GLN A O 1
ATOM 696 N N . ASN A 1 92 ? -9.770 -14.231 13.929 1.00 88.12 92 ASN A N 1
ATOM 697 C CA . ASN A 1 92 ? -8.825 -13.483 14.747 1.00 88.12 92 ASN A CA 1
ATOM 698 C C . ASN A 1 92 ? -9.442 -12.152 15.187 1.00 88.12 92 ASN A C 1
ATOM 700 O O . ASN A 1 92 ? -9.938 -11.367 14.376 1.00 88.12 92 ASN A O 1
ATOM 704 N N . GLU A 1 93 ? -9.415 -11.874 16.489 1.00 90.88 93 GLU A N 1
ATOM 705 C CA . GLU A 1 93 ? -10.001 -10.663 17.059 1.00 90.88 93 GLU A CA 1
ATOM 706 C C . GLU A 1 93 ? -8.965 -9.835 17.810 1.00 90.88 93 GLU A C 1
ATOM 708 O O . GLU A 1 93 ? -8.273 -10.327 18.704 1.00 90.88 93 GLU A O 1
ATOM 713 N N . LEU A 1 94 ? -8.933 -8.537 17.509 1.00 88.62 94 LEU A N 1
ATOM 714 C CA . LEU A 1 94 ? -8.279 -7.533 18.335 1.00 88.62 94 LEU A CA 1
ATOM 715 C C . LEU A 1 94 ? -9.329 -6.896 19.241 1.00 88.62 94 LEU A C 1
ATOM 717 O O . LEU A 1 94 ? -10.116 -6.053 18.807 1.00 88.62 94 LEU A O 1
ATOM 721 N N . GLN A 1 95 ? -9.352 -7.318 20.499 1.00 87.50 95 GLN A N 1
ATOM 722 C CA . GLN A 1 95 ? -10.324 -6.888 21.493 1.00 87.50 95 GLN A CA 1
ATOM 723 C C . GLN A 1 95 ? -9.784 -5.749 22.352 1.00 87.50 95 GLN A C 1
ATOM 725 O O . GLN A 1 95 ? -8.588 -5.664 22.641 1.00 87.50 95 GLN A O 1
ATOM 730 N N . ASN A 1 96 ? -10.707 -4.923 22.847 1.00 82.62 96 ASN A N 1
ATOM 731 C CA . ASN A 1 96 ? -10.419 -3.809 23.748 1.00 82.62 96 ASN A CA 1
ATOM 732 C C . ASN A 1 96 ? -9.458 -2.773 23.147 1.00 82.62 96 ASN A C 1
ATOM 734 O O . ASN A 1 96 ? -8.685 -2.165 23.889 1.00 82.62 96 ASN A O 1
ATOM 738 N N . LEU A 1 97 ? -9.531 -2.535 21.831 1.00 82.31 97 LEU A N 1
ATOM 739 C CA . LEU A 1 97 ? -8.816 -1.426 21.209 1.00 82.31 97 LEU A CA 1
ATOM 740 C C . LEU A 1 97 ? -9.389 -0.121 21.767 1.00 82.31 97 LEU A C 1
ATOM 742 O O . LEU A 1 97 ? -10.520 0.268 21.466 1.00 82.31 97 LEU A O 1
ATOM 746 N N . TRP A 1 98 ? -8.634 0.496 22.669 1.00 77.94 98 TRP A N 1
ATOM 747 C CA . TRP A 1 98 ? -9.111 1.606 23.476 1.00 77.94 98 TRP A CA 1
ATOM 748 C C . TRP A 1 98 ? -8.817 2.939 22.800 1.00 77.94 98 TRP A C 1
ATOM 750 O O . TRP A 1 98 ? -7.682 3.220 22.419 1.00 77.94 98 TRP A O 1
ATOM 760 N N . THR A 1 99 ? -9.837 3.785 22.713 1.00 73.31 99 THR A N 1
ATOM 761 C CA . THR A 1 99 ? -9.713 5.163 22.229 1.00 73.31 99 THR A CA 1
ATOM 762 C C . THR A 1 99 ? -10.268 6.113 23.282 1.00 73.31 99 THR A C 1
ATOM 764 O O . THR A 1 99 ? -11.354 5.866 23.818 1.00 73.31 99 THR A O 1
ATOM 767 N N . ASP A 1 100 ? -9.572 7.216 23.552 1.00 72.00 100 ASP A N 1
ATOM 768 C CA . ASP A 1 100 ? -10.154 8.335 24.284 1.00 72.00 100 ASP A CA 1
ATOM 769 C C . ASP A 1 100 ? -10.862 9.296 23.323 1.00 72.00 100 ASP A C 1
ATOM 771 O O . ASP A 1 100 ? -10.794 9.185 22.099 1.00 72.00 100 ASP A O 1
ATOM 775 N N . VAL A 1 101 ? -11.547 10.272 23.905 1.00 71.81 101 VAL A N 1
ATOM 776 C CA . VAL A 1 101 ? -12.247 11.323 23.176 1.00 71.81 101 VAL A CA 1
ATOM 777 C C . VAL A 1 101 ? -11.274 12.093 22.282 1.00 71.81 101 VAL A C 1
ATOM 779 O O . VAL A 1 101 ? -10.443 12.861 22.768 1.00 71.81 101 VAL A O 1
ATOM 782 N N . GLY A 1 102 ? -11.427 11.935 20.966 1.00 67.19 102 GLY A N 1
ATOM 783 C CA . GLY A 1 102 ? -10.622 12.643 19.976 1.00 67.19 102 GLY A CA 1
ATOM 784 C C . GLY A 1 102 ? -9.214 12.078 19.785 1.00 67.19 102 GLY A C 1
ATOM 785 O O . GLY A 1 102 ? -8.364 12.781 19.240 1.00 67.19 102 GLY A O 1
ATOM 786 N N . THR A 1 103 ? -8.952 10.845 20.225 1.00 72.25 103 THR A N 1
ATOM 787 C CA . THR A 1 103 ? -7.679 10.160 19.971 1.00 72.25 103 THR A CA 1
ATOM 788 C C . THR A 1 103 ? -7.827 9.099 18.886 1.00 72.25 103 THR A C 1
ATOM 790 O O . THR A 1 103 ? -8.932 8.679 18.539 1.00 72.25 103 THR A O 1
ATOM 793 N N . MET A 1 104 ? -6.686 8.666 18.350 1.00 77.31 104 MET A N 1
ATOM 794 C CA . MET A 1 104 ? 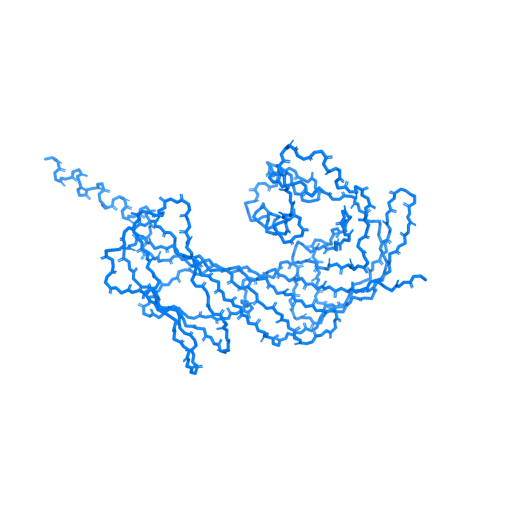-6.604 7.572 17.390 1.00 77.31 104 MET A CA 1
ATOM 795 C C . MET A 1 104 ? -5.949 6.367 18.058 1.00 77.31 104 MET A C 1
ATOM 797 O O . MET A 1 104 ? -4.898 6.512 18.678 1.00 77.31 104 MET A O 1
ATOM 801 N N . ALA A 1 105 ? -6.566 5.198 17.931 1.00 82.69 105 ALA A N 1
ATOM 802 C CA . ALA A 1 105 ? -5.911 3.927 18.198 1.00 82.69 105 ALA A CA 1
ATOM 803 C C . ALA A 1 105 ? -5.412 3.340 16.880 1.00 82.69 105 ALA A C 1
ATOM 805 O O . ALA A 1 105 ? -6.041 3.536 15.838 1.00 82.69 105 ALA A O 1
ATOM 806 N N . THR A 1 106 ? -4.294 2.623 16.919 1.00 85.12 106 THR A N 1
ATOM 807 C CA . THR A 1 106 ? -3.714 2.022 15.722 1.00 85.12 106 THR A CA 1
ATOM 808 C C . THR A 1 106 ? -3.464 0.537 15.905 1.00 85.12 106 THR A C 1
ATOM 810 O O . THR A 1 106 ? -3.191 0.049 17.002 1.00 85.12 106 THR A O 1
ATOM 813 N N . ALA A 1 107 ? -3.571 -0.194 14.807 1.00 87.00 107 ALA A N 1
ATOM 814 C CA . ALA A 1 107 ? -3.267 -1.610 14.749 1.00 87.00 107 ALA A CA 1
ATOM 815 C C . ALA A 1 107 ? -2.638 -1.942 13.400 1.00 87.00 107 ALA A C 1
ATOM 817 O O . ALA A 1 107 ? -2.808 -1.214 12.421 1.00 87.00 107 ALA A O 1
ATOM 818 N N . LEU A 1 108 ? -1.907 -3.042 13.377 1.00 88.38 108 LEU A N 1
ATOM 819 C CA . LEU A 1 108 ? -1.344 -3.643 12.187 1.00 88.38 108 LEU A CA 1
ATOM 820 C C . LEU A 1 108 ? -1.891 -5.063 12.077 1.00 88.38 108 LEU A C 1
ATOM 822 O O . LEU A 1 108 ? -2.004 -5.769 13.080 1.00 88.38 108 LEU A O 1
ATOM 826 N N . ALA A 1 109 ? -2.251 -5.458 10.866 1.00 90.62 109 ALA A N 1
ATOM 827 C CA . ALA A 1 109 ? -2.614 -6.824 10.538 1.00 90.62 109 ALA A CA 1
ATOM 828 C C . ALA A 1 109 ? -1.760 -7.294 9.361 1.00 90.62 109 ALA A C 1
ATOM 830 O O . ALA A 1 109 ? -1.582 -6.553 8.394 1.00 90.62 109 ALA A O 1
ATOM 831 N N . HIS A 1 110 ? -1.226 -8.503 9.451 1.00 91.44 110 HIS A N 1
ATOM 832 C CA . HIS A 1 110 ? -0.428 -9.124 8.405 1.00 91.44 110 HIS A CA 1
ATOM 833 C C . HIS A 1 110 ? -1.081 -10.426 7.965 1.00 91.44 110 HIS A C 1
ATOM 835 O O . HIS A 1 110 ? -1.482 -11.211 8.817 1.00 91.44 110 HIS A O 1
ATOM 841 N N . ASP A 1 111 ? -1.178 -10.654 6.663 1.00 91.75 111 ASP A N 1
ATOM 842 C CA . ASP A 1 111 ? -1.769 -11.873 6.116 1.00 91.75 111 ASP A CA 1
ATOM 843 C C . ASP A 1 111 ? -1.132 -12.239 4.771 1.00 91.75 111 ASP A C 1
ATOM 845 O O . ASP A 1 111 ? -0.508 -11.397 4.118 1.00 91.75 111 ASP A O 1
ATOM 849 N N . GLU A 1 112 ? -1.321 -13.482 4.344 1.00 91.75 112 GLU A N 1
ATOM 850 C CA . GLU A 1 112 ? -1.004 -13.947 2.997 1.00 91.75 112 GLU A CA 1
ATOM 851 C C . GLU A 1 112 ? -2.310 -14.279 2.276 1.00 91.75 112 GLU A C 1
ATOM 853 O O . GLU A 1 112 ? -3.071 -15.145 2.701 1.00 91.75 112 GLU A O 1
ATOM 858 N N . VAL A 1 113 ? -2.591 -13.571 1.182 1.00 90.44 113 VAL A N 1
ATOM 859 C CA . VAL A 1 113 ? -3.872 -13.695 0.477 1.00 90.44 113 VAL A CA 1
ATOM 860 C C . VAL A 1 113 ? -3.667 -14.104 -0.974 1.00 90.44 113 VAL A C 1
ATOM 862 O O . VAL A 1 113 ? -2.689 -13.717 -1.620 1.00 90.44 113 VAL A O 1
ATOM 865 N N . ALA A 1 114 ? -4.629 -14.858 -1.505 1.00 92.00 114 ALA A N 1
ATOM 866 C CA . ALA A 1 114 ? -4.699 -15.151 -2.929 1.00 92.00 114 ALA A CA 1
ATOM 867 C C . ALA A 1 114 ? -5.046 -13.879 -3.716 1.00 92.00 114 ALA A C 1
ATOM 869 O O . ALA A 1 114 ? -5.943 -13.116 -3.344 1.00 92.00 114 ALA A O 1
ATOM 870 N N . VAL A 1 115 ? -4.351 -13.650 -4.825 1.00 91.88 115 VAL A N 1
ATOM 871 C CA . VAL A 1 115 ? -4.492 -12.457 -5.656 1.00 91.88 115 VAL A CA 1
ATOM 872 C C . VAL A 1 115 ? -4.409 -12.794 -7.139 1.00 91.88 115 VAL A C 1
ATOM 874 O O . VAL A 1 115 ? -3.773 -13.756 -7.548 1.00 91.88 115 VAL A O 1
ATOM 877 N N . GLN A 1 116 ? -5.018 -11.957 -7.979 1.00 93.75 116 GLN A N 1
ATOM 878 C CA . GLN A 1 116 ? -4.802 -12.057 -9.422 1.00 93.75 116 GLN A CA 1
ATOM 879 C C . GLN A 1 116 ? -3.379 -11.583 -9.774 1.00 93.75 116 GLN A C 1
ATOM 881 O O . GLN A 1 116 ? -2.928 -10.566 -9.222 1.00 93.75 116 GLN A O 1
ATOM 886 N N . PRO A 1 117 ? -2.669 -12.292 -10.670 1.00 95.50 117 PRO A N 1
ATOM 887 C CA . PRO A 1 117 ? -1.283 -11.990 -10.980 1.00 95.50 117 PRO A CA 1
ATOM 888 C C . PRO A 1 117 ? -1.122 -10.661 -11.724 1.00 95.50 117 PRO A C 1
ATOM 890 O O . PRO A 1 117 ? -1.983 -10.242 -12.496 1.00 95.50 117 PRO A O 1
ATOM 893 N N . ILE A 1 118 ? 0.016 -10.002 -11.526 1.00 96.88 118 ILE A N 1
ATOM 894 C CA . ILE A 1 118 ? 0.494 -8.958 -12.434 1.00 96.88 118 ILE A CA 1
ATOM 895 C C . ILE A 1 118 ? 1.860 -9.413 -12.923 1.00 96.88 118 ILE A C 1
ATOM 897 O O . ILE A 1 118 ? 2.739 -9.701 -12.113 1.00 96.88 118 ILE A O 1
ATOM 901 N N . GLU A 1 119 ? 2.026 -9.500 -14.235 1.00 97.56 119 GLU A N 1
ATOM 902 C CA . GLU A 1 119 ? 3.255 -9.986 -14.857 1.00 97.56 119 GLU A CA 1
ATOM 903 C C . GLU A 1 119 ? 4.072 -8.811 -15.388 1.00 97.56 119 GLU A C 1
ATOM 905 O O . GLU A 1 119 ? 3.548 -7.916 -16.056 1.00 97.56 119 GLU A O 1
ATOM 910 N N . LEU A 1 120 ? 5.368 -8.824 -15.096 1.00 96.94 120 LE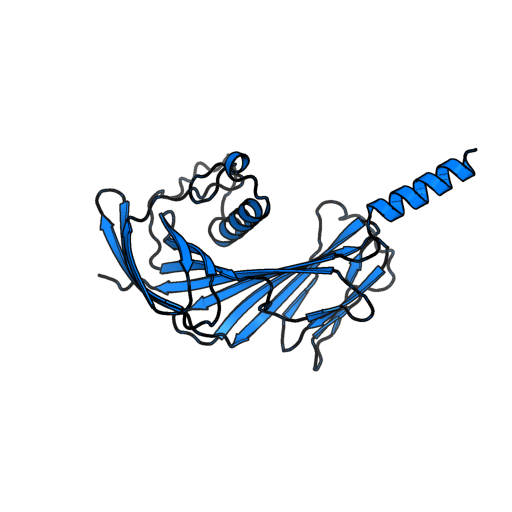U A N 1
ATOM 911 C CA . LEU A 1 120 ? 6.346 -7.841 -15.532 1.00 96.94 120 LEU A CA 1
ATOM 912 C C . LEU A 1 120 ? 7.447 -8.570 -16.309 1.00 96.94 120 LEU A C 1
ATOM 914 O O . LEU A 1 120 ? 8.234 -9.321 -15.740 1.00 96.94 120 LEU A O 1
ATOM 918 N N . ASP A 1 121 ? 7.520 -8.310 -17.608 1.00 96.00 121 ASP A N 1
ATOM 919 C CA . ASP A 1 121 ? 8.597 -8.766 -18.488 1.00 96.00 121 ASP A CA 1
ATOM 920 C C . ASP A 1 121 ? 9.337 -7.525 -18.980 1.00 96.00 121 ASP A C 1
ATOM 922 O O . ASP A 1 121 ? 8.976 -6.923 -19.995 1.00 96.00 121 ASP A O 1
ATOM 926 N N . LEU A 1 122 ? 10.297 -7.069 -18.172 1.00 95.38 122 LEU A N 1
ATOM 927 C CA . LEU A 1 122 ? 10.939 -5.766 -18.313 1.00 95.38 122 LEU A CA 1
ATOM 928 C C . LEU A 1 122 ? 12.454 -5.905 -18.437 1.00 95.38 122 LEU A C 1
ATOM 930 O O . LEU A 1 122 ? 13.101 -6.690 -17.743 1.00 95.38 122 LEU A O 1
ATOM 934 N N . LYS A 1 123 ? 13.021 -5.069 -19.303 1.00 94.31 123 LYS A N 1
ATOM 935 C CA . LYS A 1 123 ? 14.456 -4.918 -19.517 1.00 94.31 123 LYS A CA 1
ATOM 936 C C . LYS A 1 123 ? 14.855 -3.485 -19.263 1.00 94.31 123 LYS A C 1
ATOM 938 O O . LYS A 1 123 ? 14.183 -2.555 -19.718 1.00 94.31 123 LYS A O 1
ATOM 943 N N . LEU A 1 124 ? 15.979 -3.329 -18.584 1.00 91.69 124 LEU A N 1
ATOM 944 C CA . LEU A 1 124 ? 16.578 -2.037 -18.333 1.00 91.69 124 LEU A CA 1
ATOM 945 C C . LEU A 1 124 ? 17.903 -1.940 -19.079 1.00 91.69 124 LEU A C 1
ATOM 947 O O . LEU A 1 124 ? 18.745 -2.820 -18.948 1.00 91.69 124 LEU A O 1
ATOM 951 N N . ARG A 1 125 ? 18.084 -0.861 -19.838 1.00 92.44 125 ARG A N 1
ATOM 952 C CA . ARG A 1 125 ? 19.310 -0.592 -20.595 1.00 92.44 125 ARG A CA 1
ATOM 953 C C . ARG A 1 125 ? 19.833 0.813 -20.297 1.00 92.44 125 ARG A C 1
ATOM 955 O O . ARG A 1 125 ? 19.016 1.726 -20.132 1.00 92.44 125 ARG A O 1
ATOM 962 N N . PRO A 1 126 ? 21.156 1.025 -20.238 1.00 91.06 126 PRO A N 1
ATOM 963 C CA . PRO A 1 126 ? 21.716 2.368 -20.136 1.00 91.06 126 PRO A CA 1
ATOM 964 C C . PRO A 1 126 ? 21.303 3.239 -21.335 1.00 91.06 126 PRO A C 1
ATOM 966 O O . PRO A 1 126 ? 21.321 2.784 -22.479 1.00 91.06 126 PRO A O 1
ATOM 969 N N . GLU A 1 127 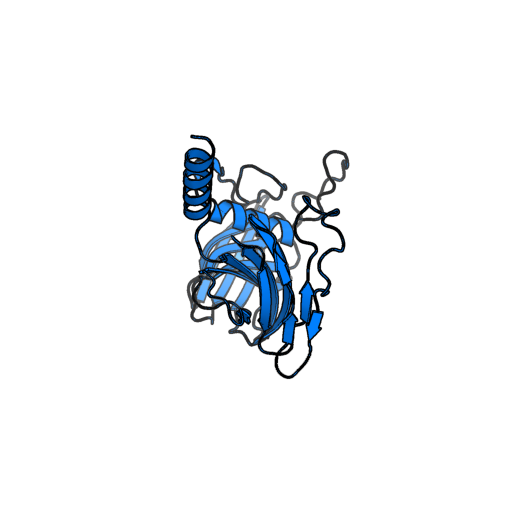? 20.966 4.506 -21.092 1.00 89.62 127 GLU A N 1
ATOM 970 C CA . GLU A 1 127 ? 20.705 5.502 -22.138 1.00 89.62 127 GLU A CA 1
ATOM 971 C C . GLU A 1 127 ? 21.341 6.843 -21.754 1.00 89.62 127 GLU A C 1
ATOM 973 O O . GLU A 1 127 ? 20.841 7.576 -20.898 1.00 89.62 127 GLU A O 1
ATOM 978 N N . GLY A 1 128 ? 22.466 7.181 -22.389 1.00 86.62 128 GLY A N 1
ATOM 979 C CA . GLY A 1 128 ? 23.228 8.382 -22.044 1.00 86.62 128 GLY A CA 1
ATOM 980 C C . GLY A 1 128 ? 23.702 8.337 -20.587 1.00 86.62 128 GLY A C 1
ATOM 981 O O . GLY A 1 128 ? 24.453 7.444 -20.209 1.00 86.62 128 GLY A O 1
ATOM 982 N N . SER A 1 129 ? 23.262 9.301 -19.774 1.00 82.12 129 SER A N 1
ATOM 983 C CA . SER A 1 129 ? 23.512 9.345 -18.322 1.00 82.12 129 SER A CA 1
ATOM 984 C C . SER A 1 129 ? 22.353 8.795 -17.477 1.00 82.12 129 SER A C 1
ATOM 986 O O . SER A 1 129 ? 22.346 8.964 -16.257 1.00 82.12 129 SER A O 1
ATOM 988 N N . GLY A 1 130 ? 21.329 8.232 -18.116 1.00 87.12 130 GLY A N 1
ATOM 989 C CA . GLY A 1 130 ? 20.144 7.683 -17.473 1.00 87.12 130 GLY A CA 1
ATOM 990 C C . GLY A 1 130 ? 19.897 6.240 -17.892 1.00 87.12 130 GLY A C 1
ATOM 991 O O . GLY A 1 130 ? 20.796 5.533 -18.351 1.00 87.12 130 GLY A O 1
ATOM 992 N N . TRP A 1 131 ? 18.650 5.815 -17.732 1.00 91.44 131 TRP A N 1
ATOM 993 C CA . TRP A 1 131 ? 18.221 4.453 -18.013 1.00 91.44 131 TRP A CA 1
ATOM 994 C C . TRP A 1 131 ? 16.965 4.467 -18.854 1.00 91.44 131 TRP A C 1
ATOM 996 O O . TRP A 1 131 ? 16.135 5.362 -18.718 1.00 91.44 131 TRP A O 1
ATOM 1006 N N . ARG A 1 132 ? 16.803 3.447 -19.687 1.00 94.81 132 ARG A N 1
ATOM 1007 C CA . ARG A 1 132 ? 15.583 3.208 -20.445 1.00 94.81 132 ARG A CA 1
ATOM 1008 C C . ARG A 1 132 ? 14.996 1.874 -20.045 1.00 94.81 132 ARG A C 1
ATOM 1010 O O . ARG A 1 132 ? 15.717 0.877 -20.001 1.00 94.81 132 ARG A O 1
ATOM 1017 N N . ILE A 1 133 ? 13.694 1.859 -19.795 1.00 95.06 133 ILE A N 1
ATOM 1018 C CA . ILE A 1 133 ? 12.951 0.641 -19.498 1.00 95.06 133 ILE A CA 1
ATOM 1019 C C . ILE A 1 133 ? 12.081 0.272 -20.690 1.00 95.06 133 ILE A C 1
ATOM 1021 O O . ILE A 1 133 ? 11.409 1.124 -21.273 1.00 95.06 133 ILE A O 1
ATOM 1025 N N . SER A 1 134 ? 12.118 -1.002 -21.063 1.00 96.50 134 SER A N 1
ATOM 1026 C CA . SER A 1 134 ? 11.340 -1.535 -22.176 1.00 96.50 134 SER A CA 1
ATOM 1027 C C . SER A 1 134 ? 10.776 -2.905 -21.841 1.00 96.50 134 SER A C 1
ATOM 1029 O O . SER A 1 134 ? 11.407 -3.652 -21.096 1.00 96.50 134 SER A O 1
ATOM 1031 N N . GLY A 1 135 ? 9.613 -3.241 -22.390 1.00 96.31 135 GLY A N 1
ATOM 1032 C CA . GLY A 1 135 ? 8.995 -4.545 -22.187 1.00 96.31 135 GLY A CA 1
ATOM 1033 C C . GLY A 1 135 ? 7.483 -4.473 -22.039 1.00 96.31 135 GLY A C 1
ATOM 1034 O O . GLY A 1 135 ? 6.830 -3.588 -22.594 1.00 96.31 135 GLY A O 1
ATOM 1035 N N . ARG A 1 136 ? 6.928 -5.438 -21.305 1.00 97.38 136 ARG A N 1
ATOM 1036 C CA . ARG A 1 136 ? 5.488 -5.662 -21.175 1.00 97.38 136 ARG A CA 1
ATOM 1037 C C . ARG A 1 136 ? 5.082 -5.745 -19.710 1.00 97.38 136 ARG A C 1
ATOM 1039 O O . ARG A 1 136 ? 5.756 -6.376 -18.900 1.00 97.38 136 ARG A O 1
ATOM 1046 N N . ILE A 1 137 ? 3.947 -5.134 -19.404 1.00 98.06 137 ILE A N 1
ATOM 1047 C CA . ILE A 1 137 ? 3.244 -5.247 -18.128 1.00 98.06 137 ILE A CA 1
ATOM 1048 C C . ILE A 1 137 ? 1.875 -5.844 -18.431 1.00 98.06 137 ILE A C 1
ATOM 1050 O O . ILE A 1 137 ? 1.143 -5.294 -19.253 1.00 98.06 137 ILE A O 1
ATOM 1054 N N . ILE A 1 138 ? 1.515 -6.945 -17.780 1.00 98.19 138 ILE A N 1
ATOM 1055 C CA . ILE A 1 138 ? 0.190 -7.554 -17.907 1.00 98.19 138 ILE A CA 1
ATOM 1056 C C . ILE A 1 138 ? -0.500 -7.458 -16.555 1.00 98.19 138 ILE A C 1
ATOM 1058 O O . ILE A 1 138 ? -0.161 -8.165 -15.610 1.00 98.19 138 ILE A O 1
ATOM 1062 N N . ASN A 1 139 ? -1.475 -6.559 -16.458 1.00 97.44 139 ASN A N 1
ATOM 1063 C CA . ASN A 1 139 ? -2.336 -6.465 -15.293 1.00 97.44 139 ASN A CA 1
ATOM 1064 C C . ASN A 1 139 ? -3.501 -7.450 -15.466 1.00 97.44 139 ASN A C 1
ATOM 1066 O O . ASN A 1 139 ? -4.511 -7.096 -16.074 1.00 97.44 139 ASN A O 1
ATOM 1070 N N . ASN A 1 140 ? -3.368 -8.677 -14.950 1.00 96.06 140 ASN A N 1
ATOM 1071 C CA . ASN A 1 140 ? -4.457 -9.660 -15.001 1.00 96.06 140 ASN A CA 1
ATOM 1072 C C . ASN A 1 140 ? -5.537 -9.398 -13.945 1.00 96.06 140 ASN A C 1
ATOM 1074 O O . ASN A 1 140 ? -6.477 -10.178 -13.840 1.00 96.06 140 ASN A O 1
ATOM 1078 N N . THR A 1 141 ? -5.425 -8.322 -13.159 1.00 91.56 141 THR A N 1
ATOM 1079 C CA . THR A 1 141 ? -6.471 -7.950 -12.209 1.00 91.56 141 THR A CA 1
ATOM 1080 C C . THR A 1 141 ? -7.650 -7.298 -12.931 1.00 91.56 141 THR A C 1
ATOM 1082 O O . THR A 1 141 ? -7.494 -6.642 -13.959 1.00 91.56 141 THR A O 1
ATOM 1085 N N . GLY A 1 142 ? -8.844 -7.395 -12.349 1.00 90.56 142 GLY A N 1
ATOM 1086 C CA . GLY A 1 142 ? -10.012 -6.632 -12.802 1.00 90.56 142 GLY A CA 1
ATOM 1087 C C . GLY A 1 142 ? -9.972 -5.134 -12.459 1.00 9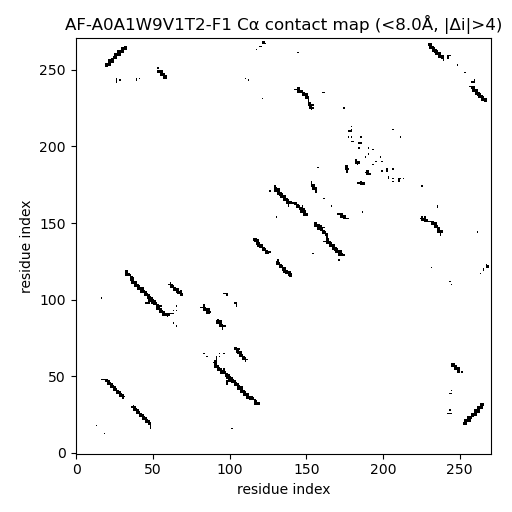0.56 142 GLY A C 1
ATOM 1088 O O . GLY A 1 142 ? -10.952 -4.436 -12.710 1.00 90.56 142 GLY A O 1
ATOM 1089 N N . GLN A 1 143 ? -8.885 -4.628 -11.864 1.00 91.44 143 GLN A N 1
ATOM 1090 C CA . GLN A 1 143 ? -8.803 -3.276 -11.309 1.00 91.44 143 GLN A CA 1
ATOM 1091 C C . GLN A 1 143 ? -7.746 -2.421 -12.018 1.00 91.44 143 GLN A C 1
ATOM 1093 O O . GLN A 1 143 ? -6.691 -2.896 -12.435 1.00 91.44 143 GLN A O 1
ATOM 1098 N N . THR A 1 144 ? -8.025 -1.122 -12.143 1.00 93.88 144 THR A N 1
ATOM 1099 C CA . THR A 1 144 ? -7.023 -0.143 -12.591 1.00 93.88 144 THR A CA 1
ATOM 1100 C C . THR A 1 144 ? -6.180 0.289 -11.398 1.00 93.88 144 THR A C 1
ATOM 1102 O O . THR A 1 144 ? -6.740 0.682 -10.378 1.00 93.88 144 THR A O 1
ATOM 1105 N N . LEU A 1 145 ? -4.855 0.260 -11.541 1.00 94.44 145 LEU A N 1
ATOM 1106 C CA . LEU A 1 145 ? -3.959 0.906 -10.584 1.00 94.44 145 LEU A CA 1
ATOM 1107 C C . LEU A 1 145 ? -3.819 2.384 -10.956 1.00 94.44 145 LEU A C 1
ATOM 1109 O O . LEU A 1 145 ? -3.440 2.702 -12.085 1.00 94.44 145 LEU A 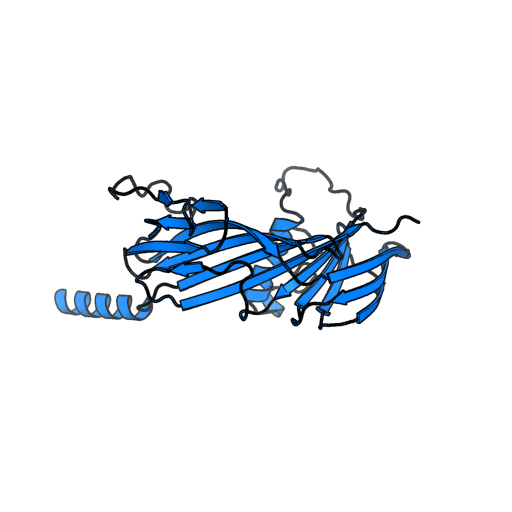O 1
ATOM 1113 N N . ASN A 1 146 ? -4.130 3.271 -10.019 1.00 92.88 146 ASN A N 1
ATOM 1114 C CA . ASN A 1 146 ? -3.945 4.715 -10.132 1.00 92.88 146 ASN A CA 1
ATOM 1115 C C . ASN A 1 146 ? -2.586 5.129 -9.563 1.00 92.88 146 ASN A C 1
ATOM 1117 O O . ASN A 1 146 ? -1.952 4.366 -8.836 1.00 92.88 146 ASN A O 1
ATOM 1121 N N . ASP A 1 147 ? -2.119 6.314 -9.943 1.00 91.81 147 ASP A N 1
ATOM 1122 C CA . ASP A 1 147 ? -0.788 6.854 -9.642 1.00 91.81 147 ASP A CA 1
ATOM 1123 C C . ASP A 1 147 ? 0.323 5.809 -9.798 1.00 91.81 147 ASP A C 1
ATOM 1125 O O . ASP A 1 147 ? 1.224 5.661 -8.969 1.00 91.81 147 ASP A O 1
ATOM 1129 N N . ALA A 1 148 ? 0.201 5.023 -10.870 1.00 95.06 148 ALA A N 1
ATOM 1130 C CA . ALA A 1 148 ? 1.068 3.888 -11.110 1.00 95.06 148 ALA A CA 1
ATOM 1131 C C . ALA A 1 148 ? 2.450 4.348 -11.585 1.00 95.06 148 ALA A C 1
ATOM 1133 O O . ALA A 1 148 ? 2.579 5.313 -12.344 1.00 95.06 148 ALA A O 1
ATOM 1134 N N . GLY A 1 149 ? 3.489 3.614 -11.201 1.00 96.00 149 GLY A N 1
ATOM 1135 C CA . GLY A 1 149 ? 4.850 3.870 -11.649 1.00 96.00 149 GLY A CA 1
ATOM 1136 C C . GLY A 1 149 ? 5.766 2.666 -11.488 1.00 96.00 149 GLY A C 1
ATOM 1137 O O . GLY A 1 149 ? 5.509 1.767 -10.693 1.00 96.00 149 GLY A O 1
ATOM 1138 N N . LEU A 1 150 ? 6.849 2.653 -12.256 1.00 96.06 150 LEU A N 1
ATOM 1139 C CA . LEU A 1 150 ? 7.938 1.690 -12.125 1.00 96.06 150 LEU A CA 1
ATOM 1140 C C . LEU A 1 150 ? 9.087 2.354 -11.387 1.00 96.06 150 LEU A C 1
ATOM 1142 O O . LEU A 1 150 ? 9.467 3.471 -11.731 1.00 96.06 150 LEU A O 1
ATOM 1146 N N . LEU A 1 151 ? 9.653 1.654 -10.413 1.00 93.38 151 LEU A N 1
ATOM 1147 C CA . LEU A 1 151 ? 10.760 2.111 -9.584 1.00 93.38 151 LEU A CA 1
ATOM 1148 C C . LEU A 1 151 ? 11.942 1.150 -9.731 1.00 93.38 151 LEU A C 1
ATOM 1150 O O . LEU A 1 151 ? 11.772 -0.067 -9.641 1.00 93.38 151 LEU A O 1
ATOM 1154 N N . ALA A 1 152 ? 13.137 1.700 -9.937 1.00 90.62 152 ALA A N 1
ATOM 1155 C CA . ALA A 1 152 ? 14.391 0.963 -10.060 1.00 90.62 152 ALA A CA 1
ATOM 1156 C C . ALA A 1 152 ? 15.524 1.751 -9.379 1.00 90.62 152 ALA A C 1
ATOM 1158 O O . ALA A 1 152 ? 16.195 2.578 -9.999 1.00 90.62 152 ALA A O 1
ATOM 1159 N N . GLY A 1 153 ? 15.728 1.519 -8.078 1.00 86.38 153 GLY A N 1
ATOM 1160 C CA . GLY A 1 153 ? 16.647 2.335 -7.276 1.00 86.38 153 GLY A CA 1
ATOM 1161 C C . GLY A 1 153 ? 16.182 3.794 -7.217 1.00 86.38 153 GLY A C 1
ATOM 1162 O O . GLY A 1 153 ? 15.036 4.055 -6.868 1.00 86.38 153 GLY A O 1
ATOM 1163 N N . ASP A 1 154 ? 17.046 4.734 -7.602 1.00 87.19 154 ASP A N 1
ATOM 1164 C CA . ASP A 1 154 ? 16.732 6.176 -7.649 1.00 87.19 154 ASP A CA 1
ATOM 1165 C C . ASP A 1 154 ? 16.098 6.634 -8.978 1.00 87.19 154 ASP A C 1
ATOM 1167 O O . ASP A 1 154 ? 15.981 7.837 -9.235 1.00 87.19 154 ASP A O 1
ATOM 1171 N N . TYR A 1 155 ? 15.713 5.700 -9.849 1.00 90.69 155 TYR A N 1
ATOM 1172 C CA . TYR A 1 155 ? 15.061 5.994 -11.122 1.00 90.69 155 TYR A CA 1
ATOM 1173 C C . TYR A 1 155 ? 13.614 5.522 -11.115 1.00 90.69 155 TYR A C 1
ATOM 1175 O O . TYR A 1 155 ? 13.283 4.482 -10.545 1.00 90.69 155 TYR A O 1
ATOM 1183 N N . GLY A 1 156 ? 12.753 6.265 -11.805 1.00 93.00 156 GLY A N 1
ATOM 1184 C CA . GLY A 1 156 ? 11.358 5.902 -11.965 1.00 93.00 156 GLY A CA 1
ATOM 1185 C C . GLY A 1 156 ? 10.770 6.294 -13.314 1.00 93.00 156 GLY A C 1
ATOM 1186 O O . GLY A 1 156 ? 11.226 7.233 -13.971 1.00 93.00 156 GLY A O 1
ATOM 1187 N N . LEU A 1 157 ? 9.730 5.567 -13.707 1.00 95.25 157 LEU A N 1
ATOM 1188 C CA . LEU A 1 157 ? 8.842 5.902 -14.814 1.00 95.25 157 LEU A CA 1
ATOM 1189 C C . LEU A 1 157 ? 7.427 6.039 -14.259 1.00 95.25 157 LEU A C 1
ATOM 1191 O O . LEU A 1 157 ? 6.898 5.092 -13.685 1.00 95.25 157 LEU A O 1
ATOM 1195 N N . GLU A 1 158 ? 6.818 7.204 -14.437 1.00 95.00 158 GLU A N 1
ATOM 1196 C CA . GLU A 1 158 ? 5.418 7.412 -14.082 1.00 95.00 158 GLU A CA 1
ATOM 1197 C C . GLU A 1 158 ? 4.524 6.890 -15.212 1.00 95.00 158 GLU A C 1
ATOM 1199 O O . GLU A 1 158 ? 4.714 7.241 -16.375 1.00 95.00 158 GLU A O 1
ATOM 1204 N N . LEU A 1 159 ? 3.565 6.033 -14.867 1.00 94.44 159 LEU A N 1
ATOM 1205 C CA . LEU A 1 159 ? 2.563 5.490 -15.787 1.00 94.44 159 LEU A CA 1
ATOM 1206 C C . LEU A 1 159 ? 1.202 6.181 -15.621 1.00 94.44 159 LEU A C 1
ATOM 1208 O O . LEU A 1 159 ? 0.343 6.062 -16.494 1.00 94.44 159 LEU A O 1
ATOM 1212 N N . SER A 1 160 ? 1.001 6.874 -14.496 1.00 91.19 160 SER A N 1
ATOM 1213 C CA . SER A 1 160 ? -0.241 7.499 -14.025 1.00 91.19 160 SER A CA 1
ATOM 1214 C C . SER A 1 160 ? -1.393 6.509 -13.817 1.00 91.19 160 SER A C 1
ATOM 1216 O O . SER A 1 160 ? -1.924 6.423 -12.720 1.00 91.19 160 SER A O 1
ATOM 1218 N N . ARG A 1 161 ? -1.790 5.715 -14.819 1.00 94.31 161 ARG A N 1
ATOM 1219 C CA . ARG A 1 161 ? -2.793 4.648 -14.671 1.00 94.31 161 ARG A CA 1
ATOM 1220 C C . ARG A 1 161 ? -2.392 3.380 -15.410 1.00 94.31 161 ARG A C 1
ATOM 1222 O O . ARG A 1 161 ? -2.138 3.421 -16.610 1.00 94.31 161 ARG A O 1
ATOM 1229 N N . LEU A 1 162 ? -2.468 2.245 -14.723 1.00 96.44 162 LEU A N 1
ATOM 1230 C CA . LEU A 1 162 ? -2.305 0.916 -15.307 1.00 96.44 162 LEU A CA 1
ATOM 1231 C C . LEU A 1 162 ? -3.651 0.187 -15.311 1.00 96.44 162 LEU A C 1
ATOM 1233 O O . LEU A 1 162 ? -4.104 -0.333 -14.291 1.00 96.44 162 LEU A O 1
ATOM 1237 N N . ARG A 1 163 ? -4.308 0.169 -16.471 1.00 96.19 163 ARG A N 1
ATOM 1238 C CA . ARG A 1 163 ? -5.584 -0.538 -16.664 1.00 96.19 163 ARG A CA 1
ATOM 1239 C C . ARG A 1 163 ? -5.377 -2.058 -16.709 1.00 96.19 163 ARG A C 1
ATOM 1241 O O . ARG A 1 163 ? -4.254 -2.493 -16.960 1.00 96.19 163 ARG A O 1
ATOM 1248 N N . PRO A 1 164 ? -6.439 -2.856 -16.509 1.00 96.88 164 PRO A N 1
ATOM 1249 C CA . PRO A 1 164 ? -6.418 -4.283 -16.816 1.00 96.88 164 PRO A CA 1
ATOM 1250 C C . PRO A 1 164 ? -5.943 -4.564 -18.248 1.00 96.88 164 PRO A C 1
ATOM 1252 O O . PRO A 1 164 ? -6.323 -3.851 -19.181 1.00 96.88 164 PRO A O 1
ATOM 1255 N N . GLY A 1 165 ? -5.153 -5.624 -18.415 1.00 97.75 165 GLY A N 1
ATOM 1256 C CA . GLY A 1 165 ? -4.622 -6.087 -19.697 1.00 97.75 165 GLY A CA 1
ATOM 1257 C C . GLY A 1 165 ? -3.146 -5.757 -19.941 1.00 97.75 165 GLY A C 1
ATOM 1258 O O . GLY A 1 165 ? -2.389 -5.434 -19.025 1.00 97.75 165 GLY A O 1
ATOM 1259 N N . LEU A 1 166 ? -2.739 -5.890 -21.207 1.00 97.69 166 LEU A N 1
ATOM 1260 C CA . LEU A 1 166 ? -1.367 -5.679 -21.670 1.00 97.69 166 LEU A CA 1
ATOM 1261 C C . LEU A 1 166 ? -1.062 -4.187 -21.853 1.00 97.69 166 LEU A C 1
ATOM 1263 O O . LEU A 1 166 ? -1.794 -3.470 -22.534 1.00 97.69 166 LEU A O 1
ATOM 1267 N N . THR A 1 167 ? 0.070 -3.752 -21.310 1.00 98.00 167 THR A N 1
ATOM 1268 C CA . THR A 1 167 ? 0.688 -2.447 -21.553 1.00 98.00 167 THR A CA 1
ATOM 1269 C C . THR A 1 167 ? 2.128 -2.657 -22.007 1.00 98.00 167 THR A C 1
ATOM 1271 O O . THR A 1 167 ? 2.931 -3.249 -21.288 1.00 98.00 167 THR A O 1
ATOM 1274 N N . GLU A 1 168 ? 2.462 -2.167 -23.198 1.00 97.44 168 GLU A N 1
ATOM 1275 C CA . GLU A 1 168 ? 3.836 -2.154 -23.707 1.00 97.44 168 GLU A CA 1
ATOM 1276 C C . GLU A 1 168 ? 4.506 -0.819 -23.380 1.00 97.44 168 GLU A C 1
ATOM 1278 O O . GLU A 1 168 ? 3.881 0.241 -23.474 1.00 97.44 168 GLU A O 1
ATOM 1283 N N . ILE A 1 169 ? 5.782 -0.866 -23.002 1.00 96.81 169 ILE A N 1
ATOM 1284 C CA . ILE A 1 169 ? 6.567 0.325 -22.677 1.00 96.81 169 ILE A CA 1
ATOM 1285 C C . ILE A 1 169 ? 7.932 0.281 -23.366 1.00 96.81 169 ILE A C 1
ATOM 1287 O O . ILE A 1 169 ? 8.545 -0.776 -23.489 1.00 96.81 169 ILE A O 1
ATOM 1291 N N . ASP A 1 170 ? 8.416 1.447 -23.786 1.00 96.81 170 ASP A N 1
ATOM 1292 C CA . ASP A 1 170 ? 9.811 1.717 -24.158 1.00 96.81 170 ASP A CA 1
ATOM 1293 C C . ASP A 1 170 ? 10.080 3.202 -23.896 1.00 96.81 170 ASP A C 1
ATOM 1295 O O . ASP A 1 170 ? 9.914 4.058 -24.768 1.00 96.81 170 ASP A O 1
ATOM 1299 N N . GLN A 1 171 ? 10.385 3.535 -22.642 1.00 96.50 171 GLN A N 1
ATOM 1300 C CA . GLN A 1 171 ? 10.471 4.921 -22.183 1.00 96.50 171 GLN A CA 1
ATOM 1301 C C . GLN A 1 171 ? 11.727 5.157 -21.337 1.00 96.50 171 GLN A C 1
ATOM 1303 O O . GLN A 1 171 ? 12.179 4.252 -20.625 1.00 96.50 171 GLN A O 1
ATOM 1308 N N . PRO A 1 172 ? 12.308 6.368 -21.395 1.00 95.31 172 PRO A N 1
ATOM 1309 C CA . PRO A 1 172 ? 13.378 6.741 -20.486 1.00 95.31 172 PRO A CA 1
ATOM 1310 C C . PRO A 1 172 ? 12.842 6.808 -19.051 1.00 95.31 172 PRO A C 1
ATOM 1312 O O . PRO A 1 172 ? 11.760 7.337 -18.796 1.00 95.31 172 PRO A O 1
ATOM 1315 N N . MET A 1 173 ? 13.620 6.300 -18.104 1.00 93.19 173 MET A N 1
ATOM 1316 C CA . MET A 1 173 ? 13.397 6.513 -16.681 1.00 93.19 173 MET A CA 1
ATOM 1317 C C . MET A 1 173 ? 14.076 7.812 -16.256 1.00 93.19 173 MET A C 1
ATOM 1319 O O . MET A 1 173 ? 15.216 8.099 -16.630 1.00 93.19 173 MET A O 1
ATOM 1323 N N . ARG A 1 174 ? 13.385 8.593 -15.429 1.00 91.94 174 ARG A N 1
ATOM 1324 C CA . ARG A 1 174 ? 13.935 9.815 -14.835 1.00 91.94 174 ARG A CA 1
ATOM 1325 C C . ARG A 1 174 ? 14.464 9.526 -13.443 1.00 91.94 174 ARG A C 1
ATOM 1327 O O . ARG A 1 174 ? 13.949 8.654 -12.749 1.00 91.94 174 ARG A O 1
ATOM 1334 N N . GLN A 1 175 ? 15.465 10.288 -13.021 1.00 88.50 175 GLN A N 1
ATOM 1335 C CA . GLN A 1 175 ? 15.843 10.302 -11.616 1.00 88.50 175 GLN A CA 1
ATOM 1336 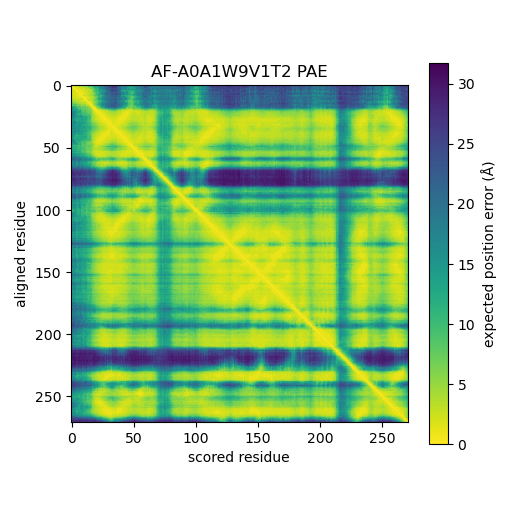C C . GLN A 1 175 ? 14.671 10.855 -10.800 1.00 88.50 175 GLN A C 1
ATOM 1338 O O . GLN A 1 175 ? 14.130 11.914 -11.128 1.00 88.50 175 GLN A O 1
ATOM 1343 N N . ILE A 1 176 ? 14.277 10.128 -9.763 1.00 88.31 176 ILE A N 1
ATOM 1344 C CA . ILE A 1 176 ? 13.188 10.520 -8.873 1.00 88.31 176 ILE A CA 1
ATOM 1345 C C . ILE A 1 176 ? 13.735 11.189 -7.622 1.00 88.31 176 ILE A C 1
ATOM 1347 O O . ILE A 1 176 ? 14.873 10.982 -7.198 1.00 88.31 176 ILE A O 1
ATOM 1351 N N . ASN A 1 177 ? 12.908 12.033 -7.024 1.00 85.25 177 ASN A N 1
ATOM 1352 C CA . ASN A 1 177 ? 13.259 12.676 -5.778 1.00 85.25 177 ASN A CA 1
ATOM 1353 C C . ASN A 1 177 ? 12.988 11.714 -4.628 1.00 85.25 177 ASN A C 1
ATOM 1355 O O . ASN A 1 177 ? 11.829 11.483 -4.314 1.00 85.25 177 ASN A O 1
ATOM 1359 N N . THR A 1 178 ? 14.021 11.201 -3.967 1.00 81.12 178 THR A N 1
ATOM 1360 C CA . THR A 1 178 ? 13.904 10.207 -2.883 1.00 81.12 178 THR A CA 1
ATOM 1361 C C . THR A 1 178 ? 14.038 10.812 -1.483 1.00 81.12 178 THR A C 1
ATOM 1363 O O . THR A 1 178 ? 13.827 10.124 -0.488 1.00 81.12 178 THR A O 1
ATOM 1366 N N . ALA A 1 179 ? 14.315 12.119 -1.378 1.00 76.94 179 ALA A N 1
ATOM 1367 C CA . ALA A 1 179 ? 14.529 12.779 -0.094 1.00 76.94 179 ALA A CA 1
ATOM 1368 C C . ALA A 1 179 ? 13.270 12.726 0.798 1.00 76.94 179 ALA A C 1
ATOM 1370 O O . ALA A 1 179 ? 12.185 13.114 0.350 1.00 76.94 179 ALA A O 1
ATOM 1371 N N . PRO A 1 180 ? 13.385 12.297 2.067 1.00 68.06 180 PRO A N 1
ATOM 1372 C CA . PRO A 1 180 ? 12.249 12.307 2.979 1.00 68.06 180 PRO A CA 1
ATOM 1373 C C . PRO A 1 180 ? 11.845 13.746 3.318 1.00 68.06 180 PRO A C 1
ATOM 1375 O O . PRO A 1 180 ? 12.679 14.653 3.315 1.00 68.06 180 PRO A O 1
ATOM 1378 N N . TYR A 1 181 ? 10.561 13.955 3.624 1.00 67.50 181 TYR A N 1
ATOM 1379 C CA . TYR A 1 181 ? 10.002 15.265 3.999 1.00 67.50 181 TYR A CA 1
ATOM 1380 C C . TYR A 1 181 ? 10.224 16.382 2.965 1.00 67.50 181 TYR A C 1
ATOM 1382 O O . TYR A 1 181 ? 10.259 17.566 3.311 1.00 67.50 181 TYR A O 1
ATOM 1390 N N . ASN A 1 182 ? 10.379 16.025 1.689 1.00 73.25 182 ASN A N 1
ATOM 1391 C CA . ASN A 1 182 ? 10.419 17.010 0.620 1.00 73.25 182 ASN A CA 1
ATOM 1392 C C . ASN A 1 182 ? 9.031 17.642 0.424 1.00 73.25 182 ASN A C 1
ATOM 1394 O O . ASN A 1 182 ? 8.019 17.030 0.741 1.00 73.25 182 ASN A O 1
ATOM 1398 N N . ASN A 1 183 ? 8.972 18.860 -0.110 1.00 79.88 183 ASN A N 1
ATOM 1399 C CA . ASN A 1 183 ? 7.721 19.521 -0.485 1.00 79.88 183 ASN A CA 1
ATOM 1400 C C . ASN A 1 183 ? 7.288 19.199 -1.927 1.00 79.88 183 ASN A C 1
ATOM 1402 O O . ASN A 1 183 ? 6.450 19.911 -2.489 1.00 79.88 183 ASN A O 1
ATOM 1406 N N . THR A 1 184 ? 7.889 18.170 -2.522 1.00 84.56 184 THR A N 1
ATOM 1407 C CA . THR A 1 184 ? 7.619 17.693 -3.876 1.00 84.56 184 THR A CA 1
ATOM 1408 C C . THR A 1 184 ? 7.370 16.189 -3.884 1.00 84.56 184 THR A C 1
ATOM 1410 O O . THR A 1 184 ? 7.915 15.456 -3.054 1.00 84.56 184 THR A O 1
ATOM 1413 N N . THR A 1 185 ? 6.571 15.728 -4.842 1.00 87.19 185 THR A N 1
ATOM 1414 C CA . THR A 1 185 ? 6.362 14.304 -5.120 1.00 87.19 185 THR A CA 1
ATOM 1415 C C . THR A 1 185 ? 7.669 13.642 -5.570 1.00 87.19 185 THR A C 1
ATOM 1417 O O . THR A 1 185 ? 8.630 14.316 -5.960 1.00 87.19 185 THR A O 1
ATOM 1420 N N . ILE A 1 186 ? 7.731 12.308 -5.556 1.00 87.25 186 ILE A N 1
ATOM 1421 C CA . ILE A 1 186 ? 8.844 11.537 -6.138 1.00 87.25 186 ILE A CA 1
ATOM 1422 C C . ILE A 1 186 ? 9.047 11.878 -7.622 1.00 87.25 186 ILE A C 1
ATOM 1424 O O . ILE A 1 186 ? 10.160 11.782 -8.137 1.00 87.25 186 ILE A O 1
ATOM 1428 N N . TRP A 1 187 ? 7.994 12.371 -8.272 1.00 89.25 187 TRP A N 1
ATOM 1429 C CA . TRP A 1 187 ? 7.941 12.800 -9.666 1.00 89.25 187 TRP A CA 1
ATOM 1430 C C . TRP A 1 187 ? 8.384 14.253 -9.910 1.00 89.25 187 TRP A C 1
ATOM 1432 O O . TRP A 1 187 ? 8.581 14.635 -11.062 1.00 89.25 187 TRP A O 1
ATOM 1442 N N . GLY A 1 188 ? 8.601 15.043 -8.851 1.00 84.75 188 GLY A N 1
ATOM 1443 C CA . GLY A 1 188 ? 9.125 16.414 -8.924 1.00 84.75 188 GLY A CA 1
ATOM 1444 C C . GLY A 1 188 ? 8.073 17.528 -8.895 1.00 84.75 188 GLY A C 1
ATOM 1445 O O . GLY A 1 188 ? 8.427 18.701 -9.014 1.00 84.75 188 GLY A O 1
ATOM 1446 N N . GLU A 1 189 ? 6.797 17.204 -8.700 1.00 84.00 189 GLU A N 1
ATOM 1447 C CA . GLU A 1 189 ? 5.722 18.197 -8.600 1.00 84.00 189 GLU A CA 1
ATOM 1448 C C . GLU A 1 189 ? 5.632 18.765 -7.185 1.00 84.00 189 GLU A C 1
ATOM 1450 O O . GLU A 1 189 ? 5.702 18.016 -6.216 1.00 84.00 189 GLU A O 1
ATOM 1455 N N . THR A 1 190 ? 5.450 20.078 -7.019 1.00 83.25 190 THR A N 1
ATOM 1456 C CA . THR A 1 190 ? 5.333 20.668 -5.671 1.00 83.25 190 THR A CA 1
ATOM 1457 C C . THR A 1 190 ? 3.961 20.380 -5.069 1.00 83.25 190 THR A C 1
ATOM 1459 O O . THR A 1 190 ? 2.944 20.626 -5.711 1.00 83.25 190 THR A O 1
ATOM 1462 N N . TYR A 1 191 ? 3.891 19.996 -3.790 1.00 80.25 191 TYR A N 1
ATOM 1463 C CA . TYR A 1 191 ? 2.606 19.745 -3.116 1.00 80.25 191 TYR A CA 1
ATOM 1464 C C . TYR A 1 191 ? 1.683 20.974 -3.108 1.00 80.25 191 TYR A C 1
ATOM 1466 O O . TYR A 1 191 ? 0.467 20.842 -3.180 1.00 80.25 191 TYR A O 1
ATOM 1474 N N . ARG A 1 192 ? 2.250 22.192 -3.097 1.00 68.81 192 ARG A N 1
ATOM 1475 C CA . ARG A 1 192 ? 1.473 23.440 -3.243 1.00 68.81 192 ARG A CA 1
ATOM 1476 C C . ARG A 1 192 ? 0.755 23.560 -4.588 1.00 68.81 192 ARG A C 1
ATOM 1478 O O . ARG A 1 192 ? -0.259 24.241 -4.649 1.00 68.81 192 ARG A O 1
ATOM 1485 N N . GLN A 1 193 ? 1.316 22.976 -5.645 1.00 65.25 193 GLN A N 1
ATOM 1486 C CA . GLN A 1 193 ? 0.726 22.972 -6.984 1.00 65.25 193 GLN A CA 1
ATOM 1487 C C . GLN A 1 193 ? -0.277 21.829 -7.142 1.00 65.25 193 GLN A C 1
ATOM 1489 O O . GLN A 1 193 ? -1.272 22.000 -7.835 1.00 65.25 193 GLN A O 1
ATOM 1494 N N . ASN A 1 194 ? -0.023 20.700 -6.477 1.00 64.38 194 ASN A N 1
ATOM 1495 C CA . ASN A 1 194 ? -0.859 19.511 -6.570 1.00 64.38 194 ASN A CA 1
ATOM 1496 C C . ASN A 1 194 ? -2.154 19.660 -5.736 1.00 64.38 194 ASN A C 1
ATOM 1498 O O . ASN A 1 194 ? -3.218 19.244 -6.172 1.00 64.38 194 ASN A O 1
ATOM 1502 N N . GLY A 1 195 ? -2.116 20.357 -4.588 1.00 62.59 195 GLY A N 1
ATOM 1503 C CA . GLY A 1 195 ? -3.308 20.743 -3.806 1.00 62.59 195 GLY A CA 1
ATOM 1504 C C . GLY A 1 195 ? -4.096 19.581 -3.180 1.00 62.59 195 GLY A C 1
ATOM 1505 O O . GLY A 1 195 ? -4.921 19.816 -2.298 1.00 62.59 195 GLY A O 1
ATOM 1506 N N . ASP A 1 196 ? -3.809 18.352 -3.597 1.00 78.31 196 ASP A N 1
ATOM 1507 C CA . ASP A 1 196 ? -4.400 17.123 -3.114 1.00 78.31 196 ASP A CA 1
ATOM 1508 C C . ASP A 1 196 ? -3.565 16.512 -1.979 1.00 78.31 196 ASP A C 1
ATOM 1510 O O . ASP A 1 196 ? -2.389 16.161 -2.125 1.00 78.31 196 ASP A O 1
ATOM 1514 N N . ILE A 1 197 ? -4.200 16.404 -0.814 1.00 77.81 197 ILE A N 1
ATOM 1515 C CA . ILE A 1 197 ? -3.599 15.824 0.384 1.00 77.81 197 ILE A CA 1
ATOM 1516 C C . ILE A 1 197 ? -3.400 14.312 0.240 1.00 77.81 197 ILE A C 1
ATOM 1518 O O . ILE A 1 197 ? -2.476 13.767 0.844 1.00 77.81 197 ILE A O 1
ATOM 1522 N N . GLU A 1 198 ? -4.226 13.642 -0.566 1.00 80.38 198 GLU A N 1
ATOM 1523 C CA . GLU A 1 198 ? -4.138 12.203 -0.790 1.00 80.38 198 GLU A CA 1
ATOM 1524 C C . GLU A 1 198 ? -2.862 11.860 -1.558 1.00 80.38 198 GLU A C 1
ATOM 1526 O O . GLU A 1 198 ? -2.052 11.074 -1.068 1.00 80.38 198 GLU A O 1
ATOM 1531 N N . THR A 1 199 ? -2.593 12.554 -2.665 1.00 81.38 199 THR A N 1
ATOM 1532 C CA . THR A 1 199 ? -1.328 12.440 -3.407 1.00 81.38 199 THR A CA 1
ATOM 1533 C C . THR A 1 199 ? -0.102 12.658 -2.510 1.00 81.38 199 THR A C 1
ATOM 1535 O O . THR A 1 199 ? 0.868 11.898 -2.577 1.00 81.38 199 THR A O 1
ATOM 1538 N N . GLN A 1 200 ? -0.132 13.658 -1.618 1.00 81.25 200 GLN A N 1
ATOM 1539 C CA . GLN A 1 200 ? 0.959 13.884 -0.662 1.00 81.25 200 GLN A CA 1
ATOM 1540 C C . GLN A 1 200 ? 1.133 12.701 0.305 1.00 81.25 200 GLN A C 1
ATOM 1542 O O . GLN A 1 200 ? 2.261 12.281 0.566 1.00 81.25 200 GLN A O 1
ATOM 1547 N N . MET A 1 201 ? 0.042 12.169 0.859 1.00 81.69 201 MET A N 1
ATOM 1548 C CA . MET A 1 201 ? 0.092 11.020 1.768 1.00 81.69 201 MET A CA 1
ATOM 1549 C C . MET A 1 201 ? 0.607 9.765 1.057 1.00 81.69 201 MET A C 1
ATOM 1551 O O . MET A 1 201 ? 1.491 9.085 1.581 1.00 81.69 201 MET A O 1
ATOM 1555 N N . ASN A 1 202 ? 0.107 9.503 -0.147 1.00 86.94 202 ASN A N 1
ATOM 1556 C CA . ASN A 1 202 ? 0.489 8.375 -0.985 1.00 86.94 202 ASN A CA 1
ATOM 1557 C C . ASN A 1 202 ? 1.989 8.399 -1.306 1.00 86.94 202 ASN A C 1
ATOM 1559 O O . ASN A 1 202 ? 2.690 7.397 -1.144 1.00 86.94 202 ASN A O 1
ATOM 1563 N N . ASP A 1 203 ? 2.504 9.573 -1.668 1.00 86.38 203 ASP A N 1
ATOM 1564 C CA . ASP A 1 203 ? 3.924 9.804 -1.917 1.00 86.38 203 ASP A CA 1
ATOM 1565 C C . ASP A 1 203 ? 4.785 9.516 -0.676 1.00 86.38 203 ASP A C 1
ATOM 1567 O O . ASP A 1 203 ? 5.796 8.816 -0.760 1.00 86.38 203 ASP A O 1
ATOM 1571 N N . GLN A 1 204 ? 4.372 9.993 0.504 1.00 83.06 204 GLN A N 1
ATOM 1572 C CA . GLN A 1 204 ? 5.099 9.736 1.753 1.00 83.06 204 GLN A CA 1
ATOM 1573 C C . GLN A 1 204 ? 5.088 8.251 2.147 1.00 83.06 204 GLN A C 1
ATOM 1575 O O . GLN A 1 204 ? 6.099 7.749 2.642 1.00 83.06 204 GLN A O 1
ATOM 1580 N N . ILE A 1 205 ? 3.994 7.529 1.887 1.00 85.88 205 ILE A N 1
ATOM 1581 C CA . ILE A 1 205 ? 3.914 6.081 2.129 1.00 85.88 205 ILE A CA 1
ATOM 1582 C C . ILE A 1 205 ? 4.906 5.344 1.232 1.00 85.88 205 ILE A C 1
ATOM 1584 O O . ILE A 1 205 ? 5.725 4.580 1.745 1.00 85.88 205 ILE A O 1
ATOM 1588 N N . ILE A 1 206 ? 4.915 5.628 -0.075 1.00 88.25 206 ILE A N 1
ATOM 1589 C CA . ILE A 1 206 ? 5.882 5.030 -1.008 1.00 88.25 206 ILE A CA 1
ATOM 1590 C C . ILE A 1 206 ? 7.310 5.334 -0.537 1.00 88.25 206 ILE A C 1
ATOM 1592 O O . ILE A 1 206 ? 8.137 4.426 -0.434 1.00 88.25 206 ILE A O 1
ATOM 1596 N N . ARG A 1 207 ? 7.598 6.581 -0.141 1.00 85.31 207 ARG A N 1
ATOM 1597 C CA . ARG A 1 207 ? 8.923 6.947 0.380 1.00 85.31 207 ARG A CA 1
ATOM 1598 C C . ARG A 1 207 ? 9.341 6.138 1.600 1.00 85.31 207 ARG A C 1
ATOM 1600 O O . ARG A 1 207 ? 10.479 5.681 1.669 1.00 85.31 207 ARG A O 1
ATOM 1607 N N . SER A 1 208 ? 8.423 5.950 2.542 1.00 81.62 208 SER A N 1
ATOM 1608 C CA . SER A 1 208 ? 8.673 5.188 3.767 1.00 81.62 208 SER A CA 1
ATOM 1609 C C . SER A 1 208 ? 8.880 3.688 3.524 1.00 81.62 208 SER A C 1
ATOM 1611 O O . SER A 1 208 ? 9.433 2.999 4.375 1.00 81.62 208 SER A O 1
ATOM 1613 N N . ILE A 1 209 ? 8.457 3.170 2.370 1.00 84.44 209 ILE A N 1
ATOM 1614 C CA . ILE A 1 209 ? 8.659 1.765 2.010 1.00 84.44 209 ILE A CA 1
ATOM 1615 C C . ILE A 1 209 ? 10.020 1.579 1.336 1.00 84.44 209 ILE A C 1
ATOM 1617 O O . ILE A 1 209 ? 10.734 0.636 1.663 1.00 84.44 209 ILE A O 1
ATOM 1621 N N . PHE A 1 210 ? 10.391 2.476 0.418 1.00 84.31 210 PHE A N 1
ATOM 1622 C CA . PHE A 1 210 ? 11.574 2.291 -0.431 1.00 84.31 210 PHE A CA 1
ATOM 1623 C C . PHE A 1 210 ? 12.841 3.018 0.056 1.00 84.31 210 PHE A C 1
ATOM 1625 O O . PHE A 1 210 ? 13.939 2.567 -0.261 1.00 84.31 210 PHE A O 1
ATOM 1632 N N . TRP A 1 211 ? 12.733 4.113 0.825 1.00 80.38 211 TRP A N 1
ATOM 1633 C CA . TRP A 1 211 ? 13.882 4.977 1.177 1.00 80.38 211 TRP A CA 1
ATOM 1634 C C . TRP A 1 211 ? 13.935 5.409 2.656 1.00 80.38 211 TRP A C 1
ATOM 1636 O O . TRP A 1 211 ? 14.549 6.421 2.997 1.00 80.38 211 TRP A O 1
ATOM 1646 N N . ASN A 1 212 ? 13.322 4.648 3.566 1.00 66.25 212 ASN A N 1
ATOM 1647 C CA . ASN A 1 212 ? 13.244 4.987 4.999 1.00 66.25 212 ASN A CA 1
ATOM 1648 C C . ASN A 1 212 ? 14.577 4.889 5.772 1.00 66.25 212 ASN A C 1
ATOM 1650 O O . ASN A 1 212 ? 14.656 5.315 6.920 1.00 66.25 212 ASN A O 1
ATOM 1654 N N . ASP A 1 213 ? 15.657 4.409 5.150 1.00 54.19 213 ASP A N 1
ATOM 1655 C CA . ASP A 1 213 ? 16.994 4.327 5.763 1.00 54.19 213 ASP A CA 1
ATOM 1656 C C . ASP A 1 213 ? 17.735 5.683 5.866 1.00 54.19 213 ASP A C 1
ATOM 1658 O O . ASP A 1 213 ? 18.930 5.739 6.179 1.00 54.19 213 ASP A O 1
ATOM 1662 N N . TYR A 1 214 ? 17.055 6.812 5.633 1.00 41.06 214 TYR A N 1
ATOM 1663 C CA . TYR A 1 214 ? 17.658 8.143 5.722 1.00 41.06 214 TYR A CA 1
ATOM 1664 C C . TYR A 1 214 ? 18.031 8.527 7.166 1.00 41.06 214 TYR A C 1
ATOM 1666 O O . TYR A 1 214 ? 17.208 8.965 7.974 1.00 41.06 214 TYR A O 1
ATOM 1674 N N . ARG A 1 215 ? 19.328 8.440 7.479 1.00 39.06 215 ARG A N 1
ATOM 1675 C CA . ARG A 1 215 ? 19.923 8.867 8.755 1.00 39.06 215 ARG A CA 1
ATOM 1676 C C . ARG A 1 215 ? 20.318 10.351 8.761 1.00 39.06 215 ARG A C 1
ATOM 1678 O O . ARG A 1 215 ? 21.501 10.663 8.857 1.00 39.06 215 ARG A O 1
ATOM 1685 N N . GLY A 1 216 ? 19.334 11.250 8.730 1.00 31.39 216 GLY A N 1
ATOM 1686 C CA . GLY A 1 216 ? 19.457 12.660 9.146 1.00 31.39 216 GLY A CA 1
ATOM 1687 C C . GLY A 1 216 ? 20.567 13.524 8.496 1.00 31.39 216 GLY A C 1
ATOM 1688 O O . GLY A 1 216 ? 21.323 13.075 7.641 1.00 31.39 216 GLY A O 1
ATOM 1689 N N . PRO A 1 217 ? 20.704 14.802 8.903 1.00 33.62 217 PRO A N 1
ATOM 1690 C CA . PRO A 1 217 ? 21.577 15.772 8.230 1.00 33.62 217 PRO A CA 1
ATOM 1691 C C . PRO A 1 217 ? 23.076 15.635 8.557 1.00 33.62 217 PRO A C 1
ATOM 1693 O O . PRO A 1 217 ? 23.882 16.385 8.014 1.00 33.62 217 PRO A O 1
ATOM 1696 N N . SER A 1 218 ? 23.467 14.736 9.467 1.00 36.06 218 SER A N 1
ATOM 1697 C CA . SER A 1 218 ? 24.849 14.619 9.960 1.00 36.06 218 SER A CA 1
ATOM 1698 C C . SER A 1 218 ? 25.608 13.392 9.457 1.00 36.06 218 SER A C 1
ATOM 1700 O O . SER A 1 218 ? 26.769 13.216 9.823 1.00 36.06 218 SER A O 1
ATOM 1702 N N . SER A 1 219 ? 25.012 12.563 8.597 1.00 35.34 219 SER A N 1
ATOM 1703 C CA . SER A 1 219 ? 25.771 11.540 7.886 1.00 35.34 219 SER A CA 1
ATOM 1704 C C . SER A 1 219 ? 26.069 12.025 6.471 1.00 35.34 219 SER A C 1
ATOM 1706 O O . SER A 1 219 ? 25.246 11.971 5.565 1.00 35.34 219 SER A O 1
ATOM 1708 N N . SER A 1 220 ? 27.304 12.479 6.260 1.00 34.75 220 SER A N 1
ATOM 1709 C CA . SER A 1 220 ? 27.941 12.599 4.945 1.00 34.75 220 SER A CA 1
ATOM 1710 C C . SER A 1 220 ? 28.187 11.216 4.317 1.00 34.75 220 SER A C 1
ATOM 1712 O O . SER A 1 220 ? 29.257 10.941 3.778 1.00 34.75 220 SER A O 1
ATOM 1714 N N . GLY A 1 221 ? 27.211 10.315 4.428 1.00 35.16 221 GLY A N 1
ATOM 1715 C CA . GLY A 1 221 ? 27.122 9.089 3.666 1.00 35.16 221 GLY A CA 1
ATOM 1716 C C . GLY A 1 221 ? 26.353 9.420 2.405 1.00 35.16 221 GLY A C 1
ATOM 1717 O O . GLY A 1 221 ? 25.128 9.366 2.387 1.00 35.16 221 GLY A O 1
ATOM 1718 N N . SER A 1 222 ? 27.080 9.821 1.366 1.00 37.28 222 SER A N 1
ATOM 1719 C CA . SER A 1 222 ? 26.564 9.808 0.005 1.00 37.28 222 SER A CA 1
ATOM 1720 C C . SER A 1 222 ? 25.900 8.449 -0.226 1.00 37.28 222 SER A C 1
ATOM 1722 O O . SER A 1 222 ? 26.599 7.448 -0.370 1.00 37.28 222 SER A O 1
ATOM 1724 N N . MET A 1 223 ? 24.565 8.395 -0.285 1.00 43.53 223 MET A N 1
ATOM 1725 C CA . MET A 1 223 ? 23.924 7.354 -1.085 1.00 43.53 223 MET A CA 1
ATOM 1726 C C . MET A 1 223 ? 24.582 7.447 -2.461 1.00 43.53 223 MET A C 1
ATOM 1728 O O . MET A 1 223 ? 24.827 8.558 -2.952 1.00 43.53 223 MET A O 1
ATOM 1732 N N . SER A 1 224 ? 24.970 6.313 -3.038 1.00 43.00 224 SER A N 1
ATOM 1733 C CA . SER A 1 224 ? 25.432 6.289 -4.424 1.00 43.00 224 SER A CA 1
ATOM 1734 C C . SER A 1 224 ? 24.264 6.713 -5.306 1.00 43.00 224 SER A C 1
ATOM 1736 O O . SER A 1 224 ? 23.499 5.878 -5.778 1.00 43.00 224 SER A O 1
ATOM 1738 N N . ARG A 1 225 ? 24.109 8.029 -5.490 1.00 49.34 225 ARG A N 1
ATOM 1739 C CA . ARG A 1 225 ? 23.201 8.619 -6.4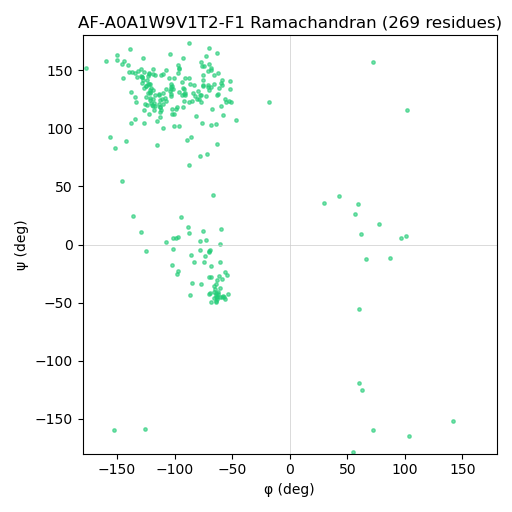66 1.00 49.34 225 ARG A CA 1
ATOM 1740 C C . ARG A 1 225 ? 23.490 7.940 -7.796 1.00 49.34 225 ARG A C 1
ATOM 1742 O O . ARG A 1 225 ? 24.626 7.986 -8.266 1.00 49.34 225 ARG A O 1
ATOM 1749 N N . GLY A 1 226 ? 22.470 7.325 -8.381 1.00 52.91 226 GLY A N 1
ATOM 1750 C CA . GLY A 1 226 ? 22.575 6.697 -9.696 1.00 52.91 226 GLY A CA 1
ATOM 1751 C C . GLY A 1 226 ? 22.734 5.174 -9.696 1.00 52.91 226 GLY A C 1
ATOM 1752 O O . GLY A 1 226 ? 22.950 4.610 -10.766 1.00 52.91 226 GLY A O 1
ATOM 1753 N N . GLN A 1 227 ? 22.617 4.488 -8.552 1.00 59.06 227 GLN A N 1
ATOM 1754 C CA . GLN A 1 227 ? 22.511 3.027 -8.559 1.00 59.06 227 GLN A CA 1
ATOM 1755 C C . GLN A 1 227 ? 21.107 2.578 -8.968 1.00 59.06 227 GLN A C 1
ATOM 1757 O O . GLN A 1 227 ? 20.101 3.003 -8.397 1.00 59.06 227 GLN A O 1
ATOM 1762 N N . VAL A 1 228 ? 21.057 1.683 -9.950 1.00 62.97 228 VAL A N 1
ATOM 1763 C CA . VAL A 1 228 ? 19.845 0.942 -10.288 1.00 62.97 228 VAL A CA 1
ATOM 1764 C C . VAL A 1 228 ? 19.851 -0.374 -9.529 1.00 62.97 228 VAL A C 1
ATOM 1766 O O . VAL A 1 228 ? 20.861 -1.073 -9.473 1.00 62.97 228 VAL A O 1
ATOM 1769 N N . SER A 1 229 ? 18.704 -0.693 -8.939 1.00 73.75 229 SER A N 1
ATOM 1770 C CA . SER A 1 229 ? 18.410 -2.014 -8.396 1.00 73.75 229 SER A CA 1
ATOM 1771 C C . SER A 1 229 ? 18.410 -3.085 -9.497 1.00 73.75 229 SER A C 1
ATOM 1773 O O . SER A 1 229 ? 17.974 -2.836 -10.618 1.00 73.75 229 SER A O 1
ATOM 1775 N N . SER A 1 230 ? 18.821 -4.309 -9.160 1.00 76.94 230 SER A N 1
ATOM 1776 C CA . SER A 1 230 ? 18.644 -5.495 -10.018 1.00 76.94 230 SER A CA 1
ATOM 1777 C C . SER A 1 230 ? 17.177 -5.936 -10.149 1.00 76.94 230 SER A C 1
ATOM 1779 O O . SER A 1 230 ? 16.865 -6.856 -10.906 1.00 76.94 230 SER A O 1
ATOM 1781 N N .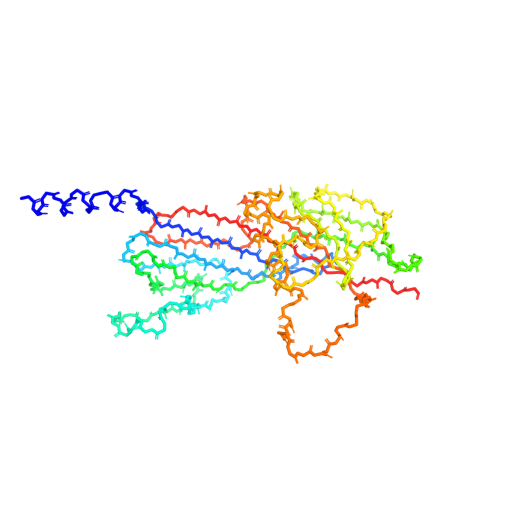 ALA A 1 231 ? 16.272 -5.284 -9.420 1.00 87.31 231 ALA A N 1
ATOM 1782 C CA . ALA A 1 231 ? 14.837 -5.501 -9.476 1.00 87.31 231 ALA A CA 1
ATOM 1783 C C . ALA A 1 231 ? 14.091 -4.203 -9.804 1.00 87.31 231 ALA A C 1
ATOM 1785 O O . ALA A 1 231 ? 14.453 -3.123 -9.326 1.00 87.31 231 ALA A O 1
ATOM 1786 N N . VAL A 1 232 ? 13.005 -4.338 -10.563 1.00 92.19 232 VAL A N 1
ATOM 1787 C CA . VAL A 1 232 ? 12.016 -3.279 -10.789 1.00 92.19 232 VAL A CA 1
ATOM 1788 C C . VAL A 1 232 ? 10.797 -3.559 -9.929 1.00 92.19 232 VAL A C 1
ATOM 1790 O O . VAL A 1 232 ? 10.325 -4.691 -9.847 1.00 92.19 232 VAL A O 1
ATOM 1793 N N . SER A 1 233 ? 10.280 -2.513 -9.293 1.00 95.50 233 SER A N 1
ATOM 1794 C CA . SER A 1 233 ? 9.010 -2.554 -8.573 1.00 95.50 233 SER A CA 1
ATOM 1795 C C . SER A 1 233 ? 7.968 -1.734 -9.320 1.00 95.50 233 SER A C 1
ATOM 1797 O O . SER A 1 233 ? 8.152 -0.534 -9.510 1.00 95.50 233 SER A O 1
ATOM 1799 N N . LEU A 1 234 ? 6.869 -2.360 -9.726 1.00 96.94 234 LEU A N 1
ATOM 1800 C CA . LEU A 1 234 ? 5.644 -1.649 -10.071 1.00 96.94 234 LEU A CA 1
ATOM 1801 C C . LEU A 1 234 ? 4.945 -1.255 -8.773 1.00 96.94 234 LEU A C 1
ATOM 1803 O O . LEU A 1 234 ? 4.699 -2.108 -7.923 1.00 96.94 234 LEU A O 1
ATOM 1807 N N . VAL A 1 235 ? 4.597 0.019 -8.645 1.00 96.38 235 VAL A N 1
ATOM 1808 C CA . VAL A 1 235 ? 3.759 0.545 -7.567 1.00 96.38 235 VAL A CA 1
ATOM 1809 C C . VAL A 1 235 ? 2.494 1.152 -8.154 1.00 96.38 235 VAL A C 1
ATOM 1811 O O . VAL A 1 235 ? 2.531 1.708 -9.251 1.00 96.38 235 VAL A O 1
ATOM 1814 N N . GLY A 1 236 ? 1.377 1.061 -7.440 1.00 94.81 236 GLY A N 1
ATOM 1815 C CA . GLY A 1 236 ? 0.149 1.754 -7.821 1.00 94.81 236 GLY A CA 1
ATOM 1816 C C . GLY A 1 236 ? -0.977 1.571 -6.811 1.00 94.81 236 GLY A C 1
ATOM 1817 O O . GLY A 1 236 ? -1.034 0.568 -6.098 1.00 94.81 236 GLY A O 1
ATOM 1818 N N . TRP A 1 237 ? -1.869 2.551 -6.750 1.00 93.12 237 TRP A N 1
ATOM 1819 C CA . TRP A 1 237 ? -2.970 2.617 -5.798 1.00 93.12 237 TRP A CA 1
ATOM 1820 C C . TRP A 1 237 ? -4.242 1.985 -6.355 1.00 93.12 237 TRP A C 1
ATOM 1822 O O . TRP A 1 237 ? -4.687 2.286 -7.462 1.00 93.12 237 TRP A O 1
ATOM 1832 N N . GLN A 1 238 ? -4.838 1.101 -5.570 1.00 89.62 238 GLN A N 1
ATOM 1833 C CA . GLN A 1 238 ? -6.136 0.488 -5.806 1.00 89.62 238 GLN A CA 1
ATOM 1834 C C . GLN A 1 238 ? -7.226 1.339 -5.149 1.00 89.62 238 GLN A C 1
ATOM 1836 O O . GLN A 1 238 ? -7.018 1.907 -4.075 1.00 89.62 238 GLN A O 1
ATOM 1841 N N . GLY A 1 239 ? -8.384 1.426 -5.806 1.00 73.19 239 GLY A N 1
ATOM 1842 C CA . GLY A 1 239 ? -9.547 2.141 -5.276 1.00 73.19 239 GLY A CA 1
ATOM 1843 C C . GLY A 1 239 ? -10.201 1.442 -4.077 1.00 73.19 239 GLY A C 1
ATOM 1844 O O . GLY A 1 239 ? -9.926 0.278 -3.788 1.00 73.19 239 GLY A O 1
ATOM 1845 N N . GLU A 1 240 ? -11.115 2.157 -3.418 1.00 66.06 240 GLU A N 1
ATOM 1846 C CA . GLU A 1 240 ? -11.792 1.773 -2.164 1.00 66.06 240 GLU A CA 1
ATOM 1847 C C . GLU A 1 240 ? -12.626 0.478 -2.218 1.00 66.06 240 GLU A C 1
ATOM 1849 O O . GLU A 1 240 ? -12.988 -0.064 -1.174 1.00 66.06 240 GLU A O 1
ATOM 1854 N N . GLU A 1 241 ? -12.950 -0.040 -3.406 1.00 58.56 241 GLU A N 1
ATOM 1855 C CA . GLU A 1 241 ? -13.999 -1.056 -3.572 1.00 58.56 241 GLU A CA 1
ATOM 1856 C C . GLU A 1 241 ? -13.624 -2.471 -3.092 1.00 58.56 241 GLU A C 1
ATOM 1858 O O . GLU A 1 241 ? -14.502 -3.327 -3.001 1.00 58.56 241 GLU A O 1
ATOM 1863 N N . SER A 1 242 ? -12.359 -2.746 -2.747 1.00 58.69 242 SER A N 1
ATOM 1864 C CA . SER A 1 242 ? -11.973 -4.052 -2.192 1.00 58.69 242 SER A CA 1
ATOM 1865 C C . SER A 1 242 ? -10.689 -3.969 -1.358 1.00 58.69 242 SER A C 1
ATOM 1867 O O . SER A 1 242 ? -9.598 -4.120 -1.914 1.00 58.69 242 SER A O 1
ATOM 1869 N N . PRO A 1 243 ? -10.773 -3.757 -0.030 1.00 66.81 243 PRO A N 1
ATOM 1870 C CA . PRO A 1 243 ? -9.595 -3.823 0.828 1.00 66.81 243 PRO A CA 1
ATOM 1871 C C . PRO A 1 243 ? -8.939 -5.203 0.726 1.00 66.81 243 PRO A C 1
ATOM 1873 O O . PRO A 1 243 ? -9.626 -6.223 0.756 1.00 66.81 243 PRO A O 1
ATOM 1876 N N . ALA A 1 244 ? -7.607 -5.237 0.644 1.00 73.88 244 ALA A N 1
ATOM 1877 C CA . ALA A 1 244 ? -6.859 -6.490 0.519 1.00 73.88 244 ALA A CA 1
ATOM 1878 C C . ALA A 1 244 ? -7.057 -7.426 1.727 1.00 73.88 244 ALA A C 1
ATOM 1880 O O . ALA A 1 244 ? -6.986 -8.640 1.577 1.00 73.88 244 ALA A O 1
ATOM 1881 N N . LEU A 1 245 ? -7.348 -6.856 2.903 1.00 81.62 245 LEU A N 1
ATOM 1882 C CA . LEU A 1 245 ? -7.715 -7.590 4.110 1.00 81.62 245 LEU A CA 1
ATOM 1883 C C . LEU A 1 245 ? -9.043 -7.047 4.670 1.00 81.62 245 LEU A C 1
ATOM 1885 O O . LEU A 1 245 ? -9.053 -5.950 5.248 1.00 81.62 245 LEU A O 1
ATOM 1889 N N . PRO A 1 246 ? -10.170 -7.757 4.498 1.00 82.00 246 PRO A N 1
ATOM 1890 C CA . PRO A 1 246 ? -11.437 -7.359 5.090 1.00 82.00 246 PRO A CA 1
ATOM 1891 C C . PRO A 1 246 ? -11.455 -7.665 6.594 1.00 82.00 246 PRO A C 1
ATOM 1893 O O . PRO A 1 246 ? -10.973 -8.698 7.056 1.00 82.00 246 PRO A O 1
ATOM 1896 N N . PHE A 1 247 ? -12.056 -6.768 7.368 1.00 87.12 247 PHE A N 1
ATOM 1897 C CA . PHE A 1 247 ? -12.325 -6.980 8.788 1.00 87.12 247 PHE A CA 1
ATOM 1898 C C . PHE A 1 247 ? -13.575 -6.219 9.200 1.00 87.12 247 PHE A C 1
ATOM 1900 O O . PHE A 1 247 ? -13.913 -5.217 8.573 1.00 87.12 247 PHE A O 1
ATOM 1907 N N . ASP A 1 248 ? -14.209 -6.621 10.294 1.00 89.56 248 ASP A N 1
ATOM 1908 C CA . ASP A 1 248 ? -15.401 -5.995 10.857 1.00 89.56 248 ASP A CA 1
ATOM 1909 C C . ASP A 1 248 ? -15.093 -5.236 12.147 1.00 89.56 248 ASP A C 1
ATOM 1911 O O . ASP A 1 248 ? -14.198 -5.605 12.908 1.00 89.56 248 ASP A O 1
ATOM 1915 N N . VAL A 1 249 ? -15.868 -4.181 12.415 1.00 90.44 249 VAL A N 1
ATOM 1916 C CA . VAL A 1 249 ? -15.908 -3.546 13.739 1.00 90.44 249 VAL A CA 1
ATOM 1917 C C . VAL A 1 249 ? -17.175 -4.024 14.427 1.00 90.44 249 VAL A C 1
ATOM 1919 O O . VAL A 1 249 ? -18.282 -3.703 13.996 1.00 90.44 249 VAL A O 1
ATOM 1922 N N . LEU A 1 250 ? -17.030 -4.813 15.485 1.00 91.31 250 LEU A N 1
ATOM 1923 C CA . LEU A 1 250 ? -18.180 -5.417 16.152 1.00 91.31 250 LEU A CA 1
ATOM 1924 C C . LEU A 1 250 ? -18.926 -4.385 16.992 1.00 91.31 250 LEU A C 1
ATOM 1926 O O . LEU A 1 250 ? -18.301 -3.632 17.726 1.00 91.31 250 LEU A O 1
ATOM 1930 N N . ASN A 1 251 ? -20.260 -4.404 16.946 1.00 87.94 251 ASN A N 1
ATOM 1931 C CA . ASN A 1 251 ? -21.152 -3.589 17.787 1.00 87.94 251 ASN A CA 1
ATOM 1932 C C . ASN A 1 251 ? -21.031 -2.059 17.631 1.00 87.94 251 ASN A C 1
ATOM 1934 O O . ASN A 1 251 ? -21.673 -1.329 18.384 1.00 87.94 251 ASN A O 1
ATOM 1938 N N . HIS A 1 252 ? -20.280 -1.562 16.643 1.00 86.88 252 HIS A N 1
ATOM 1939 C CA . HIS A 1 252 ? -20.161 -0.131 16.354 1.00 86.88 252 HIS A CA 1
ATOM 1940 C C . HIS A 1 252 ? -20.421 0.152 14.875 1.00 86.88 252 HIS A C 1
ATOM 1942 O O . HIS A 1 252 ? -20.043 -0.617 13.995 1.00 86.88 252 HIS A O 1
ATOM 1948 N N . THR A 1 253 ? -21.046 1.294 14.587 1.00 84.88 253 THR A N 1
ATOM 1949 C CA . THR A 1 253 ? -21.106 1.833 13.223 1.00 84.88 253 THR A CA 1
ATOM 1950 C C . THR A 1 253 ? -19.929 2.772 13.019 1.00 84.88 253 THR A C 1
ATOM 1952 O O . THR A 1 253 ? -19.783 3.749 13.755 1.00 84.88 253 THR A O 1
ATOM 1955 N N . VAL A 1 254 ? -19.119 2.499 12.001 1.00 88.12 254 VAL A N 1
ATOM 1956 C CA . VAL A 1 254 ? -17.946 3.308 11.662 1.00 88.12 254 VAL A CA 1
ATOM 1957 C C . VAL A 1 254 ? -18.048 3.809 10.227 1.00 88.12 254 VAL A C 1
ATOM 1959 O O . VAL A 1 254 ? -18.589 3.123 9.360 1.00 88.12 254 VAL A O 1
ATOM 1962 N N . THR A 1 255 ? -17.532 5.005 9.975 1.00 88.69 255 THR A N 1
ATOM 1963 C CA . THR A 1 255 ? -17.245 5.457 8.610 1.00 88.69 255 THR A CA 1
ATOM 1964 C C . THR A 1 255 ? -15.916 4.837 8.191 1.00 88.69 255 THR A C 1
ATOM 1966 O O . THR A 1 255 ? -14.938 4.987 8.921 1.00 88.69 255 THR A O 1
ATOM 1969 N N . ARG A 1 256 ? -15.883 4.119 7.063 1.00 86.44 256 ARG A N 1
ATOM 1970 C CA . ARG A 1 256 ? -14.669 3.478 6.535 1.00 86.44 256 ARG A CA 1
ATOM 1971 C C . ARG A 1 256 ? -14.086 4.268 5.377 1.00 86.44 256 ARG A C 1
ATOM 1973 O O . ARG A 1 256 ? -14.826 4.632 4.474 1.00 86.44 256 ARG A O 1
ATOM 1980 N N . GLU A 1 257 ? -12.773 4.435 5.415 1.00 86.69 257 GLU A N 1
ATOM 1981 C CA . GLU A 1 257 ? -11.930 4.903 4.313 1.00 86.69 257 GLU A CA 1
ATOM 1982 C C . GLU A 1 257 ? -10.837 3.853 4.103 1.00 86.69 257 GLU A C 1
ATOM 1984 O O . GLU A 1 257 ? -10.169 3.467 5.070 1.00 86.69 257 GLU A O 1
ATOM 1989 N N . ALA A 1 258 ? -10.664 3.360 2.877 1.00 86.50 258 ALA A N 1
ATOM 1990 C CA . ALA A 1 258 ? -9.726 2.278 2.589 1.00 86.50 258 ALA A CA 1
ATOM 1991 C C . ALA A 1 258 ? -8.882 2.570 1.347 1.00 86.50 258 ALA A C 1
ATOM 1993 O O . ALA A 1 258 ? -9.403 2.793 0.264 1.00 86.50 258 ALA A O 1
ATOM 1994 N N . SER A 1 259 ? -7.564 2.488 1.477 1.00 87.19 259 SER A N 1
ATOM 1995 C CA . SER A 1 259 ? -6.645 2.654 0.349 1.00 87.19 259 SER A CA 1
ATOM 1996 C C . SER A 1 259 ? -5.740 1.433 0.237 1.00 87.19 259 SER A C 1
ATOM 1998 O O . SER A 1 259 ? -5.225 0.936 1.241 1.00 87.19 259 SER A O 1
ATOM 2000 N N . GLY A 1 260 ? -5.534 0.936 -0.980 1.00 91.31 260 GLY A N 1
ATOM 2001 C CA . GLY A 1 260 ? -4.634 -0.186 -1.244 1.00 91.31 260 GLY A CA 1
ATOM 2002 C C . GLY A 1 260 ? -3.423 0.262 -2.050 1.00 91.31 260 GLY A C 1
ATOM 2003 O O . GLY A 1 260 ? -3.593 0.793 -3.136 1.00 91.31 260 GLY A O 1
ATOM 2004 N N . LEU A 1 261 ? -2.206 0.023 -1.571 1.00 93.38 261 LEU A N 1
ATOM 2005 C CA . LEU A 1 261 ? -0.989 0.144 -2.369 1.00 93.38 261 LEU A CA 1
ATOM 2006 C C . LEU A 1 261 ? -0.583 -1.244 -2.861 1.00 93.38 261 LEU A C 1
ATOM 2008 O O . LEU A 1 261 ? -0.266 -2.126 -2.062 1.00 93.38 261 LEU A O 1
ATOM 2012 N N . ARG A 1 262 ? -0.550 -1.436 -4.178 1.00 94.62 262 ARG A N 1
ATOM 2013 C CA . ARG A 1 262 ? -0.035 -2.649 -4.812 1.00 94.62 262 ARG A CA 1
ATOM 2014 C C . ARG A 1 262 ? 1.432 -2.453 -5.170 1.00 94.62 262 ARG A C 1
ATOM 2016 O O . ARG A 1 262 ? 1.778 -1.471 -5.822 1.00 94.62 262 ARG A O 1
ATOM 2023 N N . ILE A 1 263 ? 2.273 -3.395 -4.758 1.00 95.44 263 ILE A N 1
ATOM 2024 C CA . ILE A 1 263 ? 3.695 -3.459 -5.087 1.00 95.44 263 ILE A CA 1
ATOM 2025 C C . ILE A 1 263 ? 3.967 -4.814 -5.731 1.00 95.44 263 ILE A C 1
ATOM 2027 O O . ILE A 1 263 ? 3.752 -5.851 -5.105 1.00 95.44 263 ILE A O 1
ATOM 2031 N N . VAL A 1 264 ? 4.451 -4.802 -6.969 1.00 96.31 264 VAL A N 1
ATOM 2032 C CA . VAL A 1 264 ? 4.813 -6.011 -7.715 1.00 96.31 264 VAL A CA 1
ATOM 2033 C C . VAL A 1 264 ? 6.285 -5.935 -8.065 1.00 96.31 264 VAL A C 1
ATOM 2035 O O . VAL A 1 264 ? 6.714 -4.994 -8.731 1.00 96.31 264 VAL A O 1
ATOM 2038 N N . VAL A 1 265 ? 7.062 -6.906 -7.603 1.00 94.38 265 VAL A N 1
ATOM 2039 C CA . VAL A 1 265 ? 8.512 -6.935 -7.793 1.00 94.38 265 VAL A CA 1
ATOM 2040 C C . VAL A 1 265 ? 8.866 -7.952 -8.869 1.00 94.38 265 VAL A C 1
ATOM 2042 O O . VAL A 1 265 ? 8.412 -9.094 -8.829 1.00 94.38 265 VAL A O 1
ATOM 2045 N N . ALA A 1 266 ? 9.714 -7.551 -9.809 1.00 92.19 266 ALA A N 1
ATOM 2046 C CA . ALA A 1 266 ? 10.313 -8.442 -10.790 1.00 92.19 266 ALA A CA 1
ATOM 2047 C C . ALA A 1 266 ? 11.827 -8.283 -10.802 1.00 92.19 266 ALA A C 1
ATOM 2049 O O . ALA A 1 266 ? 12.352 -7.170 -10.705 1.00 92.19 266 ALA A O 1
ATOM 2050 N N . GLN A 1 267 ? 12.530 -9.402 -10.953 1.00 87.88 267 GLN A N 1
ATOM 2051 C CA . GLN A 1 267 ? 13.943 -9.356 -11.299 1.00 87.88 267 GLN A CA 1
ATOM 2052 C C . GLN A 1 267 ? 14.076 -8.890 -12.745 1.00 87.88 267 GLN A C 1
ATOM 2054 O O . GLN A 1 267 ? 13.341 -9.342 -13.623 1.00 87.88 267 GLN A O 1
ATOM 2059 N N . LEU A 1 268 ? 15.013 -7.981 -12.988 1.00 80.62 268 LEU A N 1
ATOM 2060 C CA . LEU A 1 268 ? 15.370 -7.623 -14.349 1.00 80.62 268 LEU A CA 1
ATOM 2061 C C . LEU A 1 268 ? 16.099 -8.804 -14.985 1.00 80.62 268 LEU A C 1
ATOM 2063 O O . LEU A 1 268 ? 17.018 -9.365 -14.384 1.00 80.62 268 LEU A O 1
ATOM 2067 N N . ALA A 1 269 ? 15.706 -9.172 -16.203 1.00 68.69 269 ALA A N 1
ATOM 2068 C CA . ALA A 1 269 ? 16.495 -10.107 -16.990 1.00 68.69 269 ALA A CA 1
ATOM 2069 C C . ALA A 1 269 ? 17.886 -9.488 -17.207 1.00 68.69 269 ALA A C 1
ATOM 2071 O O . ALA A 1 269 ? 17.989 -8.391 -17.760 1.00 68.69 269 ALA A O 1
ATOM 2072 N N . GLY A 1 270 ? 18.931 -10.165 -16.725 1.00 55.19 270 GLY A N 1
ATOM 2073 C CA . GLY A 1 270 ? 20.312 -9.761 -16.981 1.00 55.19 270 GLY A CA 1
ATOM 2074 C C . GLY A 1 270 ? 20.593 -9.742 -18.483 1.00 55.19 270 GLY A C 1
ATOM 2075 O O . GLY A 1 270 ? 20.070 -10.588 -19.214 1.00 55.19 270 GLY A O 1
ATOM 2076 N N . GLU A 1 271 ? 21.375 -8.757 -18.929 1.00 44.50 271 GLU A N 1
ATOM 2077 C CA . GLU A 1 271 ? 21.988 -8.777 -20.265 1.00 44.50 271 GLU A CA 1
ATOM 2078 C C . GLU A 1 271 ? 22.948 -9.962 -20.424 1.00 44.50 271 GLU A C 1
ATOM 2080 O O . GLU A 1 271 ? 23.680 -10.276 -19.454 1.00 44.50 271 GLU A O 1
#

Sequence (271 aa):
MIALFTLLGYISGFRARGGRAILRQISVTRQISGDDTAAVETFIGLYSPARERYTLRFGGDALLQPTDGGSGYKSVKTTSSAPTTIRFDEQNELQNLWTDVGTMATALAHDEVAVQPIELDLKLRPEGSGWRISGRIINNTGQTLNDAGLLAGDYGLELSRLRPGLTEIDQPMRQINTAPYNNTTIWGETYRQNGDIETQMNDQIIRSIFWNDYRGPSSSGSMSRGQVSSAVSLVGWQGEESPALPFDVLNHTVTREASGLRIVVAQLAGE

Nearest PDB structures (foldseek):
  5mj6-assembly1_A  TM=4.128E-01  e=2.426E-03  Homo sapiens
  4jbs-assembly1_A  TM=3.964E-01  e=2.847E-03  Homo sapiens
  5mj6-assembly2_B  TM=4.093E-01  e=4.362E-03  Homo sapiens
  6ydx-assembly2_B  TM=3.987E-01  e=3.341E-03  Homo sapiens
  5cu5-assembly2_B  TM=3.765E-01  e=1.080E-02  Homo sapiens

Foldseek 3Di:
DVVVVVVVVVVVLLVVLDDAKAKEKEKEWEAAAPDQKTKIKIKIKIWDQAWDFWKKKFADPKDKDWDPDDPPPPPPDDPDPDDQDWDDDNIIMGTRQTDHRGGITMMMIIDMDGHFGKHDQWAWDDDDLFIWIWDKIAAQDQFKFAQKWKDWQQWIDTPRIDHHGMDTDTGTTDGFDLDAPDQAASNGHGCVVVVDPVSVVVRNVVSCVRPVPDDDDPDPPPPPRRDTHQKMKMKGKTDPPDAPIDMDIPPGDYHYDYIYIYIYMYGHDDD

pLDDT: mean 80.59, std 16.56, range [31.39, 98.19]

Secondary structure (DSSP, 8-state):
-HHHHHHHHHHHHHHHH-SSEEEEEEEEEEEETT-SEEEEEEEEEEE-SS-EEEEEEESTTPEEEEE---TT-TTS-S--SS--EEE-SSSEEEEEEEE-TT-EEEEEEEEEEE---EEEEEEEEEETTEEEEEEEEEE-SSSPEEEEEEEETTEEEEEEEE-SEEEEEEEEEEEP---TT-SB-TTS-BHHHH--HHHHHHHHHHHHHHSTT--TTT------TTPPPSEEEEEEEEPTT--SS-EEEET--EEEEEEEEEEEEEEPPP-

Solvent-accessible surface area (backbone atoms only — not comparable to full-atom values): 14929 Å² total; per-residue (Å²): 109,67,70,58,51,53,50,51,50,49,54,51,54,50,63,74,56,45,94,50,29,40,36,40,37,41,28,42,36,42,30,50,45,57,41,50,51,28,47,34,43,33,42,37,40,38,36,23,54,47,71,50,66,39,33,40,39,31,61,61,87,44,48,75,41,83,44,93,49,58,100,85,53,99,71,74,63,95,73,68,95,64,71,69,40,78,46,84,61,92,50,23,29,44,32,46,49,60,25,48,65,74,32,54,29,31,35,38,38,38,40,76,42,82,46,69,29,44,36,61,52,46,38,76,45,84,46,92,96,46,36,30,40,33,41,41,37,34,31,65,34,98,54,53,24,36,74,13,30,40,38,28,61,49,30,31,37,83,57,49,60,46,54,56,41,81,44,79,48,78,46,72,33,42,79,41,53,68,66,81,92,54,70,43,40,45,88,66,50,43,50,86,76,66,72,50,67,63,62,54,51,54,44,52,50,54,40,58,72,78,48,62,84,70,66,67,97,81,53,91,65,75,71,72,82,82,49,67,49,72,40,41,33,40,37,22,34,39,65,63,89,65,63,89,73,64,64,47,59,59,102,56,76,61,51,78,46,49,42,29,40,41,36,36,39,30,72,45,65,78,133